Protein AF-A0A8C4Q2W2-F1 (afdb_monomer)

Mean predicted aligned error: 14.07 Å

Radius of gyration: 24.4 Å; Cα contacts (8 Å, |Δi|>4): 378; chains: 1; bounding box: 82×40×61 Å

Organism: Eptatretus burgeri (NCBI:txid7764)

InterPro domains:
  IPR003323 OTU domain [PS50802] (141-286)
  IPR038765 Papain-like cysteine peptidase superfamily [SSF54001] (137-280)
  IPR046700 Domain of unknown function DUF6570 [PF20209] (5-89)
  IPR050704 Peptidase C85-like [PTHR12419] (132-285)

Secondary structure (DSSP, 8-state):
-EEEE-SSSSPEEEES---------HHHHSEESPPHHHH----EEE-SSTT-SS-SEEE---HHHHHHHHHHHHHH-GGGTTPEE-TTHHHHHHHHHHHHHHHHHHHHHTTS-SS-PPP-------S--HHHHHHHHHTTEEEEPPP-SSTT-HHHHHHHHHHHHTTS----HHHHHHHHHHHHHSTTSHHHHHTTSPPP-SS--GGGPPPHHHHHHHHHHHHHHTPPP-HHHHHHHHHHHT-EEEEEESSSTT--EEE--TTS--S-EEEEEEETTTEEEEEEE----

Nearest PDB structures (foldseek):
  3tmp-assembly2_C  TM=7.782E-01  e=7.703E-05  Homo sapiens
  4ksl-assembly5_I  TM=6.246E-01  e=1.425E-03  Homo sapiens
  4ksl-assembly9_Q  TM=6.049E-01  e=2.294E-03  Homo sapiens
  4ksl-assembly10_S  TM=6.025E-01  e=1.919E-03  Homo sapiens
  4ksl-assembly2_B  TM=5.894E-01  e=4.417E-03  Homo sapiens

Sequence (289 aa):
MKIVALPKGGQKSIHGSAVNVPSKIDTVTSLLPRLPQDAKVVPLKLKRKLAYKGHYMHEYLRPKKLMLAPQWLKQNNPLYKNVTICQEWEQIWEQDNADLWEAMLFNEETTIHHVQSPTTSSLAIPNKFQGLRSLARSRHLDIVNVPSVGNCFFFFHAVSVSLQDAGVQSTSGSEIRNQLVQFLENYGTSQTFASFIPAITDGQTPSQQESPSRRFARYVAGLRSGEWADNVAVQAVAEMLNINIQVLNNITPDWMHDIHPRGSRSDNTITIGLIGEQHYVALQNSTTN

pLDDT: mean 76.58, std 16.26, range [25.36, 95.56]

Structure (mmCIF, N/CA/C/O backbone):
data_AF-A0A8C4Q2W2-F1
#
_entry.id   AF-A0A8C4Q2W2-F1
#
loop_
_atom_site.group_PDB
_atom_site.id
_atom_site.type_symbol
_atom_site.label_atom_id
_atom_site.label_alt_id
_atom_site.label_comp_id
_atom_site.label_asym_id
_atom_site.label_entity_id
_atom_site.label_seq_id
_atom_site.pdbx_PDB_ins_code
_atom_site.Cartn_x
_atom_site.Cartn_y
_atom_site.Cartn_z
_atom_site.occupancy
_atom_site.B_iso_or_equiv
_atom_site.auth_seq_id
_atom_site.auth_comp_id
_atom_site.auth_asym_id
_atom_site.auth_atom_id
_atom_site.pdbx_PDB_model_num
ATOM 1 N N . MET A 1 1 ? 42.499 -10.150 -5.269 1.00 72.00 1 MET A N 1
ATOM 2 C CA . MET A 1 1 ? 42.777 -9.141 -6.313 1.00 72.00 1 MET A CA 1
ATOM 3 C C . MET A 1 1 ? 43.479 -7.959 -5.649 1.00 72.00 1 MET A C 1
ATOM 5 O O . MET A 1 1 ? 42.966 -7.472 -4.650 1.00 72.00 1 MET A O 1
ATOM 9 N N . LYS A 1 2 ? 44.669 -7.558 -6.113 1.00 86.69 2 LYS A N 1
ATOM 10 C CA . LYS A 1 2 ? 45.498 -6.499 -5.509 1.00 86.69 2 LYS A CA 1
ATOM 11 C C . LYS A 1 2 ? 45.784 -5.419 -6.547 1.00 86.69 2 LYS A C 1
ATOM 13 O O . LYS A 1 2 ? 46.243 -5.735 -7.637 1.00 86.69 2 LYS A O 1
ATOM 18 N N . ILE A 1 3 ? 45.538 -4.159 -6.206 1.00 87.62 3 ILE A N 1
ATOM 19 C CA . ILE A 1 3 ? 45.919 -3.028 -7.055 1.00 87.62 3 ILE A CA 1
ATOM 20 C C . ILE A 1 3 ? 47.384 -2.689 -6.758 1.00 87.62 3 ILE A C 1
ATOM 22 O O . ILE A 1 3 ? 47.746 -2.464 -5.603 1.00 87.62 3 ILE A O 1
ATOM 26 N N . VAL A 1 4 ? 48.227 -2.674 -7.784 1.00 90.06 4 VAL A N 1
ATOM 27 C CA . VAL A 1 4 ? 49.667 -2.400 -7.699 1.00 90.06 4 VAL A CA 1
ATOM 28 C C . VAL A 1 4 ? 50.018 -1.213 -8.590 1.00 90.06 4 VAL A C 1
ATOM 30 O O . VAL A 1 4 ? 49.483 -1.075 -9.684 1.00 90.06 4 VAL A O 1
ATOM 33 N N . ALA A 1 5 ? 50.889 -0.318 -8.131 1.00 90.44 5 ALA A N 1
ATOM 34 C CA . ALA A 1 5 ? 51.370 0.774 -8.975 1.00 90.44 5 ALA A CA 1
ATOM 35 C C . ALA A 1 5 ? 52.294 0.213 -10.065 1.00 90.44 5 ALA A C 1
ATOM 37 O O . ALA A 1 5 ? 53.149 -0.624 -9.766 1.00 90.44 5 ALA A O 1
ATOM 38 N N . LEU A 1 6 ? 52.123 0.650 -11.316 1.00 85.44 6 LEU A N 1
ATOM 39 C CA . LEU A 1 6 ? 53.077 0.305 -12.366 1.00 85.44 6 LEU A CA 1
ATOM 40 C C . LEU A 1 6 ? 54.358 1.139 -12.215 1.00 85.44 6 LEU A C 1
ATOM 42 O O . LEU A 1 6 ? 54.293 2.275 -11.741 1.00 85.44 6 LEU A O 1
ATOM 46 N N . PRO A 1 7 ? 55.521 0.611 -12.642 1.00 83.50 7 PRO A N 1
ATOM 47 C CA . PRO A 1 7 ? 56.813 1.263 -12.419 1.00 83.50 7 PRO A CA 1
ATOM 48 C C . PRO A 1 7 ? 56.940 2.674 -13.015 1.00 83.50 7 PRO A C 1
ATOM 50 O O . PRO A 1 7 ? 57.778 3.449 -12.562 1.00 83.50 7 PRO A O 1
ATOM 53 N N . LYS A 1 8 ? 56.144 3.018 -14.039 1.00 76.94 8 LYS A N 1
ATOM 54 C CA . LYS A 1 8 ? 56.143 4.333 -14.701 1.00 76.94 8 LYS A CA 1
ATOM 55 C C . LYS A 1 8 ? 54.726 4.720 -15.138 1.00 76.94 8 LYS A C 1
ATOM 57 O O . LYS A 1 8 ? 53.929 3.854 -15.483 1.00 76.94 8 LYS A O 1
ATOM 62 N N . GLY A 1 9 ? 54.434 6.023 -15.157 1.00 79.38 9 GLY A N 1
ATOM 63 C CA . GLY A 1 9 ? 53.221 6.578 -15.778 1.00 79.38 9 GLY A CA 1
ATOM 64 C C . GLY A 1 9 ? 51.999 6.759 -14.869 1.00 79.38 9 GLY A C 1
ATOM 65 O O . GLY A 1 9 ? 50.928 7.069 -15.373 1.00 79.38 9 GLY A O 1
ATOM 66 N N . GLY A 1 10 ? 52.115 6.563 -13.549 1.00 80.81 10 GLY A N 1
ATOM 67 C CA . GLY A 1 10 ? 51.033 6.837 -12.582 1.00 80.81 10 GLY A CA 1
ATOM 68 C C . GLY A 1 10 ? 49.813 5.904 -12.662 1.00 80.81 10 GLY A C 1
ATOM 69 O O . GLY A 1 10 ? 48.942 5.947 -11.792 1.00 80.81 10 GLY A O 1
ATOM 70 N N . GLN A 1 11 ? 49.756 5.029 -13.666 1.00 84.81 11 GLN A N 1
ATOM 71 C CA . GLN A 1 11 ? 48.701 4.042 -13.839 1.00 84.81 11 GLN A CA 1
ATOM 72 C C . GLN A 1 11 ? 48.873 2.881 -12.849 1.00 84.81 11 GLN A C 1
ATOM 74 O O . GLN A 1 11 ? 49.982 2.427 -12.555 1.00 84.81 11 GLN A O 1
ATOM 79 N N . LYS A 1 12 ? 47.755 2.381 -12.322 1.00 87.31 12 LYS A N 1
ATOM 80 C CA . LYS A 1 12 ? 47.724 1.215 -11.435 1.00 87.31 12 LYS A CA 1
ATOM 81 C C . LYS A 1 12 ? 47.315 -0.023 -12.233 1.00 87.31 12 LYS A C 1
ATOM 83 O O . LYS A 1 12 ? 46.415 0.049 -13.063 1.00 87.31 12 LYS A O 1
ATOM 88 N N . SER A 1 13 ? 47.970 -1.146 -11.971 1.00 85.12 13 SER A N 1
ATOM 89 C CA . SER A 1 13 ? 47.641 -2.467 -12.504 1.00 85.12 13 SER A CA 1
ATOM 90 C C . SER A 1 13 ? 46.924 -3.311 -11.451 1.00 85.12 13 SER A C 1
ATOM 92 O O . SER A 1 13 ? 46.988 -3.028 -10.254 1.00 85.12 13 SER A O 1
ATOM 94 N N . ILE A 1 14 ? 46.220 -4.346 -11.894 1.00 88.56 14 ILE A N 1
ATOM 95 C CA . ILE A 1 14 ? 45.503 -5.287 -11.039 1.00 88.56 14 ILE A CA 1
ATOM 96 C C . ILE A 1 14 ? 46.211 -6.640 -11.133 1.00 88.56 14 ILE A C 1
ATOM 98 O O . ILE A 1 14 ? 46.367 -7.188 -12.218 1.00 88.56 14 ILE A O 1
ATOM 102 N N . HIS A 1 15 ? 46.633 -7.184 -9.993 1.00 85.81 15 HIS A N 1
ATOM 103 C CA . HIS A 1 15 ? 47.292 -8.483 -9.892 1.00 85.81 15 HIS A CA 1
ATOM 104 C C . HIS A 1 15 ? 46.437 -9.477 -9.091 1.00 85.81 15 HIS A C 1
ATOM 106 O O . HIS A 1 15 ? 45.974 -9.184 -7.981 1.00 85.81 15 HIS A O 1
ATOM 112 N N . GLY A 1 16 ? 46.213 -10.661 -9.655 1.00 83.75 16 GLY A N 1
ATOM 113 C CA . GLY A 1 16 ? 45.401 -11.739 -9.086 1.00 83.75 16 GLY A CA 1
ATOM 114 C C . GLY A 1 16 ? 44.439 -12.333 -10.114 1.00 83.75 16 GLY A C 1
ATOM 115 O O . GLY A 1 16 ? 44.319 -11.814 -11.220 1.00 83.75 16 GLY A O 1
ATOM 116 N N . SER A 1 17 ? 43.753 -13.415 -9.743 1.00 85.81 17 SER A N 1
ATOM 117 C CA . SER A 1 17 ? 42.822 -14.110 -10.636 1.00 85.81 17 SER A CA 1
ATOM 118 C C . SER A 1 17 ? 41.712 -13.179 -11.127 1.00 85.81 17 SER A C 1
ATOM 120 O O . SER A 1 17 ? 41.019 -12.550 -10.324 1.00 85.81 17 SER A O 1
ATOM 122 N N . ALA A 1 18 ? 41.551 -13.115 -12.447 1.00 78.12 18 ALA A N 1
ATOM 123 C CA . ALA A 1 18 ? 40.460 -12.431 -13.121 1.00 78.12 18 ALA A CA 1
ATOM 124 C C . ALA A 1 18 ? 39.597 -13.482 -13.821 1.00 78.12 18 ALA A C 1
ATOM 126 O O . ALA A 1 18 ? 40.111 -14.322 -14.558 1.00 78.12 18 ALA A O 1
ATOM 127 N N . VAL A 1 19 ? 38.292 -13.440 -13.574 1.00 78.81 19 VAL A N 1
ATOM 128 C CA . VAL A 1 19 ? 37.312 -14.244 -14.304 1.00 78.81 19 VAL A CA 1
ATOM 129 C C . VAL A 1 19 ? 36.507 -13.274 -15.149 1.00 78.81 19 VAL A C 1
ATOM 131 O O . VAL A 1 19 ? 35.801 -12.422 -14.613 1.00 78.81 19 VAL A O 1
ATOM 134 N N . ASN A 1 20 ? 36.635 -13.385 -16.468 1.00 74.81 20 ASN A N 1
ATOM 135 C CA . ASN A 1 20 ? 35.801 -12.628 -17.389 1.00 74.81 20 ASN A CA 1
ATOM 136 C C . ASN A 1 20 ? 34.464 -13.354 -17.516 1.00 74.81 20 ASN A C 1
ATOM 138 O O . ASN A 1 20 ? 34.394 -14.432 -18.103 1.00 74.81 20 ASN A O 1
ATOM 142 N N . VAL A 1 21 ? 33.413 -12.774 -16.943 1.00 76.38 21 VAL A N 1
ATOM 143 C CA . VAL A 1 21 ? 32.047 -13.274 -17.104 1.00 76.38 21 VAL A CA 1
ATOM 144 C C . VAL A 1 21 ? 31.423 -12.560 -18.304 1.00 76.38 21 VAL A C 1
ATOM 146 O O . VAL A 1 21 ? 31.303 -11.331 -18.266 1.00 76.38 21 VAL A O 1
ATOM 149 N N . PRO A 1 22 ? 31.021 -13.280 -19.368 1.00 73.75 22 PRO A N 1
ATOM 150 C CA . PRO A 1 22 ? 30.318 -12.675 -20.490 1.00 73.75 22 PRO A CA 1
ATOM 151 C C . PRO A 1 22 ? 29.023 -12.027 -19.995 1.00 73.75 22 PRO A C 1
ATOM 153 O O . PRO A 1 22 ? 28.110 -12.707 -19.530 1.00 73.75 22 PRO A O 1
ATOM 156 N N . SER A 1 23 ? 28.948 -10.701 -20.077 1.00 70.44 23 SER A N 1
ATOM 157 C CA . SER A 1 23 ? 27.709 -9.966 -19.831 1.00 70.44 23 SER A CA 1
ATOM 158 C C . SER A 1 23 ? 27.019 -9.732 -21.166 1.00 70.44 23 SER A C 1
ATOM 160 O O . SER A 1 23 ? 27.591 -9.100 -22.052 1.00 70.44 23 SER A O 1
ATOM 162 N N . LYS A 1 24 ? 2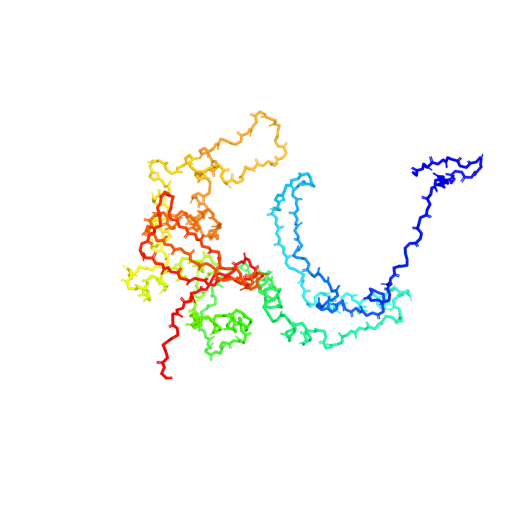5.789 -10.231 -21.321 1.00 71.56 24 LYS A N 1
ATOM 163 C CA . LYS A 1 24 ? 24.931 -9.856 -22.451 1.00 71.56 24 LYS A CA 1
ATOM 164 C C . LYS A 1 24 ? 24.500 -8.403 -22.251 1.00 71.56 24 LYS A C 1
ATOM 166 O O . LYS A 1 24 ? 23.554 -8.142 -21.515 1.00 71.56 24 LYS A O 1
ATOM 171 N N . ILE A 1 25 ? 25.248 -7.466 -22.830 1.00 72.25 25 ILE A N 1
ATOM 172 C CA . ILE A 1 25 ? 24.988 -6.023 -22.699 1.00 72.25 25 ILE A CA 1
ATOM 173 C C . ILE A 1 25 ? 23.957 -5.512 -23.705 1.00 72.25 25 ILE A C 1
ATOM 175 O O . ILE A 1 25 ? 23.392 -4.444 -23.488 1.00 72.25 25 ILE A O 1
ATOM 179 N N . ASP A 1 26 ? 23.679 -6.281 -24.761 1.00 70.69 26 ASP A N 1
ATOM 180 C CA . ASP A 1 26 ? 22.791 -5.874 -25.855 1.00 70.69 26 ASP A CA 1
ATOM 181 C C . ASP A 1 26 ? 21.385 -5.526 -25.355 1.00 70.69 26 ASP A C 1
ATOM 183 O O . ASP A 1 26 ? 20.773 -4.576 -25.836 1.00 70.69 26 ASP A O 1
ATOM 187 N N . THR A 1 27 ? 20.905 -6.214 -24.316 1.00 65.06 27 THR A N 1
ATOM 188 C CA . THR A 1 27 ? 19.616 -5.941 -23.657 1.00 65.06 27 THR A CA 1
ATOM 189 C C . THR A 1 27 ? 19.543 -4.563 -22.991 1.00 65.06 27 THR A C 1
ATOM 191 O O . THR A 1 27 ? 18.453 -4.057 -22.743 1.00 65.06 27 THR A O 1
ATOM 194 N N . VAL A 1 28 ? 20.685 -3.938 -22.689 1.00 67.75 28 VAL A N 1
ATOM 195 C CA . VAL A 1 28 ? 20.775 -2.645 -21.986 1.00 67.75 28 VAL A CA 1
ATOM 196 C C . VAL A 1 28 ? 21.217 -1.516 -22.922 1.00 67.75 28 VAL A C 1
ATOM 198 O O . VAL A 1 28 ? 20.979 -0.347 -22.624 1.00 67.75 28 VAL A O 1
ATOM 201 N N . THR A 1 29 ? 21.862 -1.845 -24.043 1.00 71.94 29 THR A N 1
ATOM 202 C CA . THR A 1 29 ? 22.472 -0.862 -24.951 1.00 71.94 29 THR A CA 1
ATOM 203 C C . THR A 1 29 ? 21.719 -0.680 -26.265 1.00 71.94 29 THR A C 1
ATOM 205 O O . THR A 1 29 ? 21.847 0.379 -26.875 1.00 71.94 29 THR A O 1
ATOM 208 N N . SER A 1 30 ? 20.940 -1.670 -26.715 1.00 79.56 30 SER A N 1
ATOM 209 C CA . SER A 1 30 ? 20.308 -1.631 -28.043 1.00 79.56 30 SER A CA 1
ATOM 210 C C . SER A 1 30 ? 18.902 -1.023 -28.056 1.00 79.56 30 SER A C 1
ATOM 212 O O . SER A 1 30 ? 18.538 -0.373 -29.038 1.00 79.56 30 SER A O 1
ATOM 214 N N . LEU A 1 31 ? 18.132 -1.179 -26.973 1.00 85.00 31 LEU A N 1
ATOM 215 C CA . LEU A 1 31 ? 16.735 -0.751 -26.871 1.00 85.00 31 LEU A CA 1
ATOM 216 C C . LEU A 1 31 ? 16.514 0.098 -25.615 1.00 85.00 31 LEU A C 1
ATOM 218 O O . LEU A 1 31 ? 16.800 -0.349 -24.504 1.00 85.00 31 LEU A O 1
ATOM 222 N N . LEU A 1 32 ? 15.986 1.313 -25.788 1.00 86.50 32 LEU A N 1
ATOM 223 C CA . LEU A 1 32 ? 15.636 2.218 -24.690 1.00 86.50 32 LEU A CA 1
ATOM 224 C C . LEU A 1 32 ? 14.198 2.762 -24.831 1.00 86.50 32 LEU A C 1
ATOM 226 O O . LEU A 1 32 ? 13.761 3.029 -25.947 1.00 86.50 32 LEU A O 1
ATOM 230 N N . PRO A 1 33 ? 13.487 3.015 -23.719 1.00 85.12 33 PRO A N 1
ATOM 231 C CA . PRO A 1 33 ? 13.796 2.541 -22.370 1.00 85.12 33 PRO A CA 1
ATOM 232 C C . PRO A 1 33 ? 13.653 1.010 -22.279 1.00 85.12 33 PRO A C 1
ATOM 234 O O . PRO A 1 33 ? 13.073 0.375 -23.157 1.00 85.12 33 PRO A O 1
ATOM 237 N N . ARG A 1 34 ? 14.204 0.394 -21.225 1.00 82.94 34 ARG A N 1
ATOM 238 C CA . ARG A 1 34 ? 14.124 -1.069 -21.049 1.00 82.94 34 ARG A CA 1
ATOM 239 C C . ARG A 1 34 ? 12.671 -1.529 -20.893 1.00 82.94 34 ARG A C 1
ATOM 241 O O . ARG A 1 34 ? 11.881 -0.846 -20.241 1.00 82.94 34 ARG A O 1
ATOM 248 N N . LEU A 1 35 ? 12.343 -2.688 -21.459 1.00 81.31 35 LEU A N 1
ATOM 249 C CA . LEU A 1 35 ? 11.024 -3.322 -21.358 1.00 81.31 35 LEU A CA 1
ATOM 250 C C . LEU A 1 35 ? 10.782 -3.910 -19.956 1.00 81.31 35 LEU A C 1
ATOM 252 O O . LEU A 1 35 ? 11.764 -4.224 -19.287 1.00 81.31 35 LEU A O 1
ATOM 256 N N . PRO A 1 36 ? 9.527 -4.104 -19.516 1.00 74.12 36 PRO A N 1
ATOM 257 C CA . PRO A 1 36 ? 9.184 -4.579 -18.166 1.00 74.12 36 PRO A CA 1
ATOM 258 C C . PRO A 1 36 ? 9.988 -5.794 -17.687 1.00 74.12 36 PRO A C 1
ATOM 260 O O . PRO A 1 36 ? 10.648 -5.739 -16.645 1.00 74.12 36 PRO A O 1
ATOM 263 N N . GLN A 1 37 ? 10.029 -6.835 -18.520 1.00 74.69 37 GLN A N 1
ATOM 264 C CA . GLN A 1 37 ? 10.748 -8.094 -18.307 1.00 74.69 37 GLN A CA 1
ATOM 265 C C . GLN A 1 37 ? 12.252 -7.913 -18.000 1.00 74.69 37 GLN A C 1
ATOM 267 O O . GLN A 1 37 ? 12.837 -8.674 -17.228 1.00 74.69 37 GLN A O 1
ATOM 272 N N . ASP A 1 38 ? 12.875 -6.870 -18.560 1.00 75.81 38 ASP A N 1
ATOM 273 C CA . ASP A 1 38 ? 14.318 -6.605 -18.483 1.00 75.81 38 ASP A CA 1
ATOM 274 C C . ASP A 1 38 ? 14.656 -5.421 -17.570 1.00 75.81 38 ASP A C 1
ATOM 276 O O . ASP A 1 38 ? 15.775 -5.285 -17.059 1.00 75.81 38 ASP A O 1
ATOM 280 N N . ALA A 1 39 ? 13.696 -4.520 -17.376 1.00 71.25 39 ALA A N 1
ATOM 281 C CA . ALA A 1 39 ? 13.916 -3.241 -16.738 1.00 71.25 39 ALA A CA 1
ATOM 282 C C . ALA A 1 39 ? 14.151 -3.374 -15.237 1.00 71.25 39 ALA A C 1
ATOM 284 O O . ALA A 1 39 ? 14.754 -2.455 -14.671 1.00 71.25 39 ALA A O 1
ATOM 285 N N . LYS A 1 40 ? 13.729 -4.502 -14.629 1.00 62.84 40 LYS A N 1
ATOM 286 C CA . LYS A 1 40 ? 13.746 -4.755 -13.177 1.00 62.84 40 LYS A CA 1
ATOM 287 C C . LYS A 1 40 ? 13.446 -3.455 -12.438 1.00 62.84 40 LYS A C 1
ATOM 289 O O . LYS A 1 40 ? 14.295 -2.967 -11.693 1.00 62.84 40 LYS A O 1
ATOM 294 N N . VAL A 1 41 ? 12.325 -2.814 -12.779 1.00 59.88 41 VAL A N 1
ATOM 295 C CA . VAL A 1 41 ? 12.030 -1.466 -12.287 1.00 59.88 41 VAL A CA 1
ATOM 296 C C . VAL A 1 41 ? 11.846 -1.556 -10.785 1.00 59.88 41 VAL A C 1
ATOM 298 O O . VAL A 1 41 ? 10.882 -2.121 -10.283 1.00 59.88 41 VAL A O 1
ATOM 301 N N . VAL A 1 42 ? 12.838 -1.035 -10.071 1.00 59.03 42 VAL A N 1
ATOM 302 C CA . VAL A 1 42 ? 12.811 -0.910 -8.623 1.00 59.03 42 VAL A CA 1
ATOM 303 C C . VAL A 1 42 ? 12.252 0.480 -8.328 1.00 59.03 42 VAL A C 1
ATOM 305 O O . VAL A 1 42 ? 12.753 1.444 -8.918 1.00 59.03 42 VAL A O 1
ATOM 308 N N . PRO A 1 43 ? 11.260 0.629 -7.431 1.00 63.09 43 PRO A N 1
ATOM 309 C CA . PRO A 1 43 ? 10.928 1.944 -6.894 1.00 63.09 43 PRO A CA 1
ATOM 310 C C . PRO A 1 43 ? 12.218 2.620 -6.418 1.00 63.09 43 PRO A C 1
ATOM 312 O O . PRO A 1 43 ? 13.034 2.010 -5.720 1.00 63.09 43 PRO A O 1
ATOM 315 N N . LEU A 1 44 ? 12.437 3.865 -6.828 1.00 67.00 44 LEU A N 1
ATOM 316 C CA . LEU A 1 44 ? 13.615 4.648 -6.482 1.00 67.00 44 LEU A CA 1
ATOM 317 C C . LEU A 1 44 ? 13.572 4.935 -4.981 1.00 67.00 44 LEU A C 1
ATOM 319 O O . LEU A 1 44 ? 12.968 5.896 -4.517 1.00 67.00 44 LEU A O 1
ATOM 323 N N . LYS A 1 45 ? 14.180 4.035 -4.210 1.00 72.75 45 LYS A N 1
ATOM 324 C CA . LYS A 1 45 ? 14.213 4.064 -2.750 1.00 72.75 45 LYS A CA 1
ATOM 325 C C . LYS A 1 45 ? 15.374 4.940 -2.293 1.00 72.75 45 LYS A C 1
ATOM 327 O O . LYS A 1 45 ? 16.528 4.507 -2.260 1.00 72.75 45 LYS A O 1
ATOM 332 N N . LEU A 1 46 ? 15.069 6.173 -1.909 1.00 69.69 46 LEU A N 1
ATOM 333 C CA . LEU A 1 46 ? 16.027 7.083 -1.303 1.00 69.69 46 LEU A CA 1
ATOM 334 C C . LEU A 1 46 ? 16.234 6.701 0.163 1.00 69.69 46 LEU A C 1
ATOM 336 O O . LEU A 1 46 ? 15.348 6.839 1.011 1.00 69.69 46 LEU A O 1
ATOM 340 N N . LYS A 1 47 ? 17.435 6.224 0.483 1.00 72.62 47 LYS A N 1
ATOM 341 C CA . LYS A 1 47 ? 17.862 6.007 1.867 1.00 72.62 47 LYS A CA 1
ATOM 342 C C . LYS A 1 47 ? 18.512 7.271 2.410 1.00 72.62 47 LYS A C 1
ATOM 344 O O . LYS A 1 47 ? 19.400 7.824 1.772 1.00 72.62 47 LYS A O 1
ATOM 349 N N . ARG A 1 48 ? 18.166 7.660 3.640 1.00 69.62 48 ARG A N 1
ATOM 350 C CA . ARG A 1 48 ? 18.846 8.770 4.332 1.00 69.62 48 ARG A CA 1
ATOM 351 C C . ARG A 1 48 ? 20.341 8.496 4.550 1.00 69.62 48 ARG A C 1
ATOM 353 O O . ARG A 1 48 ? 21.154 9.408 4.488 1.00 69.62 48 ARG A O 1
ATOM 360 N N . LYS A 1 49 ? 20.703 7.234 4.813 1.00 73.44 49 LYS A N 1
ATOM 361 C CA . LYS A 1 49 ? 22.087 6.734 4.876 1.00 73.44 49 LYS A CA 1
ATOM 362 C C . LYS A 1 49 ? 22.142 5.326 4.290 1.00 73.44 49 LYS A C 1
ATOM 364 O O . LYS A 1 49 ? 21.250 4.523 4.560 1.00 73.44 49 LYS A O 1
ATOM 369 N N . LEU A 1 50 ? 23.207 4.998 3.557 1.00 68.75 50 LEU A N 1
ATOM 370 C CA . LEU A 1 50 ? 23.377 3.672 2.937 1.00 68.75 50 LEU A CA 1
ATOM 371 C C . LEU A 1 50 ? 23.349 2.519 3.957 1.00 68.75 50 LEU A C 1
ATOM 373 O O . LEU A 1 50 ? 22.831 1.450 3.651 1.00 68.75 50 LEU A O 1
ATOM 377 N N . ALA A 1 51 ? 23.840 2.755 5.179 1.00 63.81 51 ALA A N 1
ATOM 378 C CA . ALA A 1 51 ? 23.872 1.766 6.260 1.00 63.81 51 ALA A CA 1
ATOM 379 C C . ALA A 1 51 ? 22.486 1.404 6.834 1.00 63.81 51 ALA A C 1
ATOM 381 O O . ALA A 1 51 ? 22.367 0.450 7.601 1.00 63.81 51 ALA A O 1
ATOM 382 N N . TYR A 1 52 ? 21.432 2.162 6.515 1.00 67.88 52 TYR A N 1
ATOM 383 C CA . TYR A 1 52 ? 20.097 1.911 7.056 1.00 67.88 52 TYR A CA 1
ATOM 384 C C . TYR A 1 52 ? 19.370 0.815 6.280 1.00 67.88 52 TYR A C 1
ATOM 386 O O . TYR A 1 52 ? 19.458 0.725 5.053 1.00 67.88 52 TYR A O 1
ATOM 394 N N . LYS A 1 53 ? 18.630 -0.031 7.008 1.00 62.16 53 LYS A N 1
ATOM 395 C CA . LYS A 1 53 ? 17.833 -1.112 6.411 1.00 62.16 53 LYS A CA 1
ATOM 396 C C . LYS A 1 53 ? 16.615 -0.560 5.656 1.00 62.16 53 LYS A C 1
ATOM 398 O O . LYS A 1 53 ? 16.393 -0.962 4.519 1.00 62.16 53 LYS A O 1
ATOM 403 N N . GLY A 1 54 ? 15.900 0.402 6.245 1.00 54.41 54 GLY A N 1
ATOM 404 C CA . GLY A 1 54 ? 14.744 1.071 5.636 1.00 54.41 54 GLY A CA 1
ATOM 405 C C . GLY A 1 54 ? 15.110 2.164 4.625 1.00 54.41 54 GLY A C 1
ATOM 406 O O . GLY A 1 54 ? 16.247 2.641 4.583 1.00 54.41 54 GLY A O 1
ATOM 407 N N . HIS A 1 55 ? 14.132 2.559 3.813 1.00 69.12 55 HIS A N 1
ATOM 408 C CA . HIS A 1 55 ? 14.199 3.718 2.923 1.00 69.12 55 HIS A CA 1
ATOM 409 C C . HIS A 1 55 ? 13.400 4.875 3.534 1.00 69.12 55 HIS A C 1
ATOM 411 O O . HIS A 1 55 ? 12.475 4.645 4.303 1.00 69.12 55 HIS A O 1
ATOM 417 N N . TYR A 1 56 ? 13.823 6.107 3.258 1.00 65.25 56 TYR A N 1
ATOM 418 C CA . TYR A 1 56 ? 13.176 7.319 3.764 1.00 65.25 56 TYR A CA 1
ATOM 419 C C . TYR A 1 56 ? 12.069 7.785 2.819 1.00 65.25 56 TYR A C 1
ATOM 421 O O . TYR A 1 56 ? 10.977 8.109 3.261 1.00 65.25 56 TYR A O 1
ATOM 429 N N . MET A 1 57 ? 12.352 7.765 1.518 1.00 58.78 57 MET A N 1
ATOM 430 C CA . MET A 1 57 ? 11.391 8.071 0.465 1.00 58.78 57 MET A CA 1
ATOM 431 C C . MET A 1 57 ? 11.481 6.983 -0.593 1.00 58.78 57 MET A C 1
ATOM 433 O O . MET A 1 57 ? 12.552 6.411 -0.815 1.00 58.78 57 MET A O 1
ATOM 437 N N . HIS A 1 58 ? 10.365 6.685 -1.235 1.00 66.81 58 HIS A N 1
ATOM 438 C CA . HIS A 1 58 ? 10.365 5.918 -2.464 1.00 66.81 58 HIS A CA 1
ATOM 439 C C . HIS A 1 58 ? 9.477 6.627 -3.476 1.00 66.81 58 HIS A C 1
ATOM 441 O O . HIS A 1 58 ? 8.407 7.113 -3.128 1.00 66.81 58 HIS A O 1
ATOM 447 N N . GLU A 1 59 ? 9.925 6.683 -4.720 1.00 67.06 59 GLU A N 1
ATOM 448 C CA . GLU A 1 59 ? 9.113 7.163 -5.834 1.00 67.06 59 GLU A CA 1
ATOM 449 C C . GLU A 1 59 ? 9.293 6.234 -7.026 1.00 67.06 59 GLU A C 1
ATOM 451 O O . GLU A 1 59 ? 10.314 5.557 -7.168 1.00 67.06 59 GLU A O 1
ATOM 456 N N . TYR A 1 60 ? 8.299 6.211 -7.901 1.00 74.19 60 TYR A N 1
ATOM 457 C CA . TYR A 1 60 ? 8.423 5.530 -9.179 1.00 74.19 60 TYR A CA 1
ATOM 458 C C . TYR A 1 60 ? 9.093 6.424 -10.228 1.00 74.19 60 TYR A C 1
ATOM 460 O O . TYR A 1 60 ? 9.108 7.653 -10.130 1.00 74.19 60 TYR A O 1
ATOM 468 N N . LEU A 1 61 ? 9.664 5.795 -11.257 1.00 74.69 61 LEU A N 1
ATOM 469 C CA . LEU A 1 61 ? 10.144 6.521 -12.429 1.00 74.69 61 LEU A CA 1
ATOM 470 C C . LEU A 1 61 ? 8.952 7.114 -13.184 1.00 74.69 61 LEU A C 1
ATOM 472 O O . LEU A 1 61 ? 7.910 6.479 -13.281 1.00 74.69 61 LEU A O 1
ATOM 476 N N . ARG A 1 62 ? 9.124 8.317 -13.743 1.00 79.06 62 ARG A N 1
ATOM 477 C CA . ARG A 1 62 ? 8.081 9.003 -14.520 1.00 79.06 62 ARG A CA 1
ATOM 478 C C . ARG A 1 62 ? 8.113 8.542 -15.980 1.00 79.06 62 ARG A C 1
ATOM 480 O O . ARG A 1 62 ? 9.089 8.883 -16.665 1.00 79.06 62 ARG A O 1
ATOM 487 N N . PRO A 1 63 ? 7.091 7.819 -16.474 1.00 80.31 63 PRO A N 1
ATOM 488 C CA . PRO A 1 63 ? 7.081 7.263 -17.826 1.00 80.31 63 PRO A CA 1
ATOM 489 C C . PRO A 1 63 ? 7.348 8.288 -18.931 1.00 80.31 63 PRO A C 1
ATOM 491 O O . PRO A 1 63 ? 8.221 8.080 -19.776 1.00 80.31 63 PRO A O 1
ATOM 494 N N . LYS A 1 64 ? 6.711 9.465 -18.869 1.00 82.19 64 LYS A N 1
ATOM 495 C CA . LYS A 1 64 ? 6.883 10.503 -19.902 1.00 82.19 64 LYS A CA 1
ATOM 496 C C . LYS A 1 64 ? 8.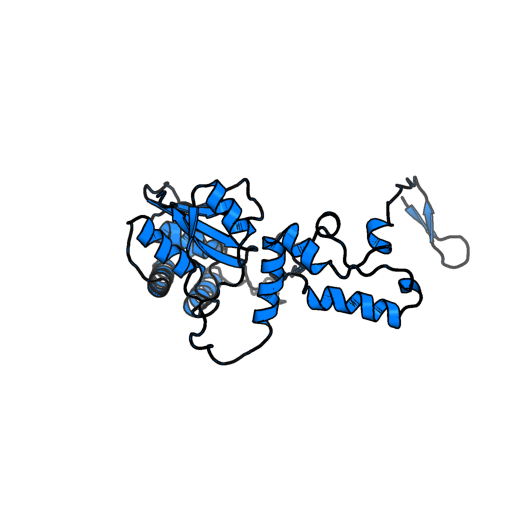323 10.998 -19.991 1.00 82.19 64 LYS A C 1
ATOM 498 O O . LYS A 1 64 ? 8.864 11.204 -21.075 1.00 82.19 64 LYS A O 1
ATOM 503 N N . LYS A 1 65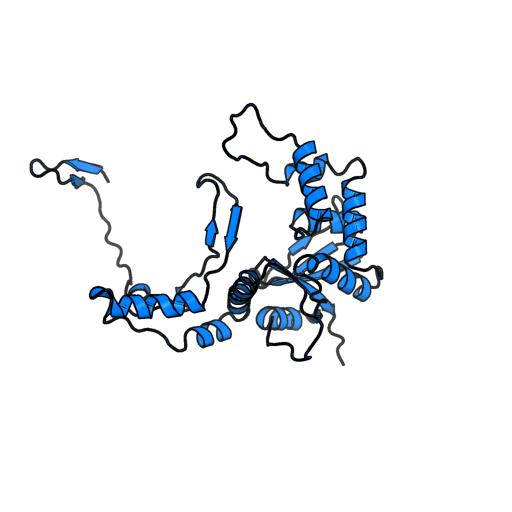 ? 8.985 11.164 -18.841 1.00 83.38 65 LYS A N 1
ATOM 504 C CA . LYS A 1 65 ? 10.398 11.573 -18.799 1.00 83.38 65 LYS A CA 1
ATOM 505 C C . LYS A 1 65 ? 11.318 10.469 -19.312 1.00 83.38 65 LYS A C 1
ATOM 507 O O . LYS A 1 65 ? 12.315 10.782 -19.964 1.00 83.38 65 LYS A O 1
ATOM 512 N N . LEU A 1 66 ? 10.984 9.206 -19.042 1.00 83.06 66 LEU A N 1
ATOM 513 C CA . LEU A 1 66 ? 11.725 8.062 -19.569 1.00 83.06 66 LEU A CA 1
ATOM 514 C C . LEU A 1 66 ? 11.660 7.990 -21.092 1.00 83.06 66 LEU A C 1
ATOM 516 O O . LEU A 1 66 ? 12.661 7.626 -21.690 1.00 83.06 66 LEU A O 1
ATOM 520 N N . MET A 1 67 ? 10.551 8.382 -21.716 1.00 85.69 67 MET A N 1
ATOM 521 C CA . MET A 1 67 ? 10.432 8.412 -23.177 1.00 85.69 67 MET A CA 1
ATOM 522 C C . MET A 1 67 ? 11.142 9.612 -23.820 1.00 85.69 67 MET A C 1
ATOM 524 O O . MET A 1 67 ? 11.750 9.481 -24.885 1.00 85.69 67 MET A O 1
ATOM 528 N N . LEU A 1 68 ? 11.144 10.769 -23.154 1.00 88.38 68 LEU A N 1
ATOM 529 C CA . LEU A 1 68 ? 11.823 11.974 -23.648 1.00 88.38 68 LEU A CA 1
ATOM 530 C C . LEU A 1 68 ? 13.356 11.886 -23.554 1.00 88.38 68 LEU A C 1
ATOM 532 O O . LEU A 1 68 ? 14.063 12.375 -24.437 1.00 88.38 68 LEU A O 1
ATOM 536 N N . ALA A 1 69 ? 13.897 11.263 -22.503 1.00 88.44 69 ALA A N 1
ATOM 537 C CA . ALA A 1 69 ? 15.344 11.244 -22.273 1.00 88.44 69 ALA A CA 1
ATOM 538 C C . ALA A 1 69 ? 16.154 10.541 -23.394 1.00 88.44 69 ALA A C 1
ATOM 540 O O . ALA A 1 69 ? 17.141 11.122 -23.850 1.00 88.44 69 ALA A O 1
ATOM 541 N N . PRO A 1 70 ? 15.765 9.358 -23.915 1.00 88.56 70 PRO A N 1
ATOM 542 C CA . PRO A 1 70 ? 16.431 8.716 -25.049 1.00 88.56 70 PRO A CA 1
ATOM 543 C C . PRO A 1 70 ? 16.375 9.546 -26.334 1.00 88.56 70 PRO A C 1
ATOM 545 O O . PRO A 1 70 ? 17.347 9.570 -27.090 1.00 88.56 70 PRO A O 1
ATOM 548 N N . GLN A 1 71 ? 15.266 10.254 -26.576 1.00 90.25 71 GLN A N 1
ATOM 549 C CA . GLN A 1 71 ? 15.133 11.143 -27.734 1.00 90.25 71 GLN A CA 1
ATOM 550 C C . GLN A 1 71 ? 16.138 12.294 -27.650 1.00 90.25 71 GLN A C 1
ATOM 552 O O . GLN A 1 71 ? 16.862 12.563 -28.610 1.00 90.25 71 GLN A O 1
ATOM 557 N N . TRP A 1 72 ? 16.248 12.914 -26.473 1.00 92.25 72 TRP A N 1
ATOM 558 C CA . TRP A 1 72 ? 17.247 13.947 -26.214 1.00 92.25 72 TRP A CA 1
ATOM 559 C C . TRP A 1 72 ? 18.679 13.404 -26.351 1.00 92.25 72 TRP A C 1
ATOM 561 O O . TRP A 1 72 ? 19.525 14.042 -26.982 1.00 92.25 72 TRP A O 1
ATOM 571 N N . LEU A 1 73 ? 18.956 12.202 -25.829 1.00 90.38 73 LEU A N 1
ATOM 572 C CA . LEU A 1 73 ? 20.275 11.564 -25.922 1.00 90.38 73 LEU A CA 1
ATOM 573 C C . LEU A 1 73 ? 20.702 11.309 -27.370 1.00 90.38 73 LEU A C 1
ATOM 575 O O . LEU A 1 73 ? 21.856 11.565 -27.704 1.00 90.38 73 LEU A O 1
ATOM 579 N N . LYS A 1 74 ? 19.789 10.874 -28.245 1.00 90.75 74 LYS A N 1
ATOM 580 C CA . LYS A 1 74 ? 20.085 10.697 -29.677 1.00 90.75 74 LYS A CA 1
ATOM 581 C C . LYS A 1 74 ? 20.527 11.983 -30.366 1.00 90.75 74 LYS A C 1
ATOM 583 O O . LYS A 1 74 ? 21.397 11.942 -31.233 1.00 90.75 74 LYS A O 1
ATOM 588 N N . GLN A 1 75 ? 19.905 13.101 -30.004 1.00 91.81 75 GLN A N 1
ATOM 589 C CA . GLN A 1 75 ? 20.189 14.402 -30.606 1.00 91.81 75 GLN A CA 1
ATOM 590 C C . GLN A 1 75 ? 21.521 14.979 -30.108 1.00 91.81 75 GLN A C 1
ATOM 592 O O . GLN A 1 75 ? 22.250 15.589 -30.885 1.00 91.81 75 GLN A O 1
ATOM 597 N N . ASN A 1 76 ? 21.851 14.763 -28.831 1.00 94.12 76 ASN A N 1
ATOM 598 C CA . ASN A 1 76 ? 22.960 15.451 -28.163 1.00 94.12 76 ASN A CA 1
ATOM 599 C C . ASN A 1 76 ? 24.219 14.592 -27.983 1.00 94.12 76 ASN A C 1
ATOM 601 O O . ASN A 1 76 ? 25.298 15.135 -27.752 1.00 94.12 76 ASN A O 1
ATOM 605 N N . ASN A 1 77 ? 24.117 13.264 -28.078 1.00 91.12 77 ASN A N 1
ATOM 606 C CA . ASN A 1 77 ? 25.242 12.364 -27.849 1.00 91.12 77 ASN A CA 1
ATOM 607 C C . ASN A 1 77 ? 25.479 11.434 -29.055 1.00 91.12 77 ASN A C 1
ATOM 609 O O . ASN A 1 77 ? 24.672 10.534 -29.310 1.00 91.12 77 ASN A O 1
ATOM 613 N N . PRO A 1 78 ? 26.621 11.570 -29.761 1.00 91.31 78 PRO A N 1
ATOM 614 C CA . PRO A 1 78 ? 26.964 10.717 -30.897 1.00 91.31 78 PRO A CA 1
ATOM 615 C C . PRO A 1 78 ? 26.956 9.213 -30.596 1.00 91.31 78 PRO A C 1
ATOM 617 O O . PRO A 1 78 ? 26.692 8.424 -31.501 1.00 91.31 78 PRO A O 1
ATOM 620 N N . LEU A 1 79 ? 27.204 8.814 -29.343 1.00 87.81 79 LEU A N 1
ATOM 621 C CA . LEU A 1 79 ? 27.239 7.410 -28.922 1.00 87.81 79 LEU A CA 1
ATOM 622 C C . LEU A 1 79 ? 25.855 6.742 -28.934 1.00 87.81 79 LEU A C 1
ATOM 624 O O . LEU A 1 79 ? 25.773 5.520 -28.979 1.00 87.81 79 LEU A O 1
ATOM 628 N N . TYR A 1 80 ? 24.772 7.526 -28.917 1.00 86.69 80 TYR A N 1
ATOM 629 C CA . TYR A 1 80 ? 23.398 7.018 -28.834 1.00 86.69 80 TYR A CA 1
ATOM 630 C C . TYR A 1 80 ? 22.674 6.994 -30.187 1.00 86.69 80 TYR A C 1
ATOM 632 O O . TYR A 1 80 ? 21.518 6.577 -30.253 1.00 86.69 80 TYR A O 1
ATOM 640 N N . LYS A 1 81 ? 23.337 7.393 -31.284 1.00 85.75 81 LYS A N 1
ATOM 641 C CA . LYS A 1 81 ? 22.730 7.476 -32.629 1.00 85.75 81 LYS A CA 1
ATOM 642 C C . LYS A 1 81 ? 22.067 6.170 -33.079 1.00 85.75 81 LYS A C 1
ATOM 644 O O . LYS A 1 81 ? 20.983 6.207 -33.654 1.00 85.75 81 LYS A O 1
ATOM 649 N N . ASN A 1 82 ? 22.691 5.037 -32.761 1.00 87.06 82 ASN A N 1
ATOM 650 C CA . ASN A 1 82 ? 22.270 3.710 -33.221 1.00 87.06 82 ASN A CA 1
ATOM 651 C C . ASN A 1 82 ? 21.314 2.993 -32.253 1.00 87.06 82 ASN A C 1
ATOM 653 O O . ASN A 1 82 ? 20.934 1.855 -32.507 1.00 87.06 82 ASN A O 1
ATOM 657 N N . VAL A 1 83 ? 20.937 3.623 -31.138 1.00 86.75 83 VAL A N 1
ATOM 658 C CA . VAL A 1 83 ? 20.021 3.018 -30.163 1.00 86.75 83 VAL A CA 1
ATOM 659 C C . VAL A 1 83 ? 18.606 2.998 -30.734 1.00 86.75 83 VAL A C 1
ATOM 661 O O . VAL A 1 83 ? 18.184 3.957 -31.374 1.00 86.75 83 VAL A O 1
ATOM 664 N N . THR A 1 84 ? 17.828 1.950 -30.502 1.00 88.81 84 THR A N 1
ATOM 665 C CA . THR A 1 84 ? 16.413 1.912 -30.895 1.00 88.81 84 THR A CA 1
ATOM 666 C C . THR A 1 84 ? 15.553 2.455 -29.759 1.00 88.81 84 THR A C 1
ATOM 668 O O . THR A 1 84 ? 15.770 2.109 -28.600 1.00 88.81 84 THR A O 1
ATOM 671 N N . ILE A 1 85 ? 14.593 3.329 -30.083 1.00 88.81 85 ILE A N 1
ATOM 672 C CA . ILE A 1 85 ? 13.613 3.820 -29.107 1.00 88.81 85 ILE A CA 1
ATOM 673 C C . ILE A 1 85 ? 12.306 3.081 -29.351 1.00 88.81 85 ILE A C 1
ATOM 675 O O . ILE A 1 85 ? 11.752 3.186 -30.446 1.00 88.81 85 ILE A O 1
ATOM 679 N N . CYS A 1 86 ? 11.836 2.338 -28.352 1.00 85.44 86 CYS A N 1
ATOM 680 C CA . CYS A 1 86 ? 10.574 1.612 -28.444 1.00 85.44 86 CYS A CA 1
ATOM 681 C C . CYS A 1 86 ? 9.402 2.598 -28.338 1.00 85.44 86 CYS A C 1
ATOM 683 O O . CYS A 1 86 ? 9.197 3.178 -27.280 1.00 85.44 86 CYS A O 1
ATOM 685 N N . GLN A 1 87 ? 8.647 2.817 -29.418 1.00 84.94 87 GLN A N 1
ATOM 686 C CA . GLN A 1 87 ? 7.492 3.733 -29.398 1.00 84.94 87 GLN A CA 1
ATOM 687 C C . GLN A 1 87 ? 6.288 3.126 -28.670 1.00 84.94 87 GLN A C 1
ATOM 689 O O . GLN A 1 87 ? 5.550 3.828 -27.992 1.00 84.94 87 GLN A O 1
ATOM 694 N N . GLU A 1 88 ? 6.139 1.806 -28.753 1.00 87.00 88 GLU A N 1
ATOM 695 C CA . GLU A 1 88 ? 5.078 1.030 -28.098 1.00 87.00 88 GLU A CA 1
ATOM 696 C C . GLU A 1 88 ? 5.397 0.738 -26.624 1.00 87.00 88 GLU A C 1
ATOM 698 O O . GLU A 1 88 ? 4.696 -0.027 -25.972 1.00 87.00 88 GLU A O 1
ATOM 703 N N . TRP A 1 89 ? 6.460 1.339 -26.077 1.00 86.12 89 TRP A N 1
ATOM 704 C CA . TRP A 1 89 ? 6.946 1.056 -24.728 1.00 86.12 89 TRP A CA 1
ATOM 705 C C . TRP A 1 89 ? 5.844 1.192 -23.676 1.00 86.12 89 TRP A C 1
ATOM 707 O O . TRP A 1 89 ? 5.669 0.291 -22.865 1.00 86.12 89 TRP A O 1
ATOM 717 N N . GLU A 1 90 ? 5.057 2.267 -23.732 1.00 84.50 90 GLU A N 1
ATOM 718 C CA . GLU A 1 90 ? 3.954 2.505 -22.792 1.00 84.50 90 GLU A CA 1
ATOM 719 C C . GLU A 1 90 ? 2.887 1.402 -22.863 1.00 84.50 90 GLU A C 1
ATOM 721 O O . GLU A 1 90 ? 2.459 0.890 -21.834 1.00 84.50 90 GLU A O 1
ATOM 726 N N . GLN A 1 91 ? 2.527 0.969 -24.075 1.00 84.06 91 GLN A N 1
ATOM 727 C CA . GLN A 1 91 ? 1.530 -0.081 -24.304 1.00 84.06 91 GLN A CA 1
ATOM 728 C C . GLN A 1 91 ? 2.029 -1.446 -23.821 1.00 84.06 91 GLN A C 1
ATOM 730 O O . GLN A 1 91 ? 1.271 -2.207 -23.226 1.00 84.06 91 GLN A O 1
ATOM 735 N N . ILE A 1 92 ? 3.313 -1.747 -24.039 1.00 84.44 92 ILE A N 1
ATOM 736 C CA . ILE A 1 92 ? 3.938 -2.984 -23.553 1.00 84.44 92 ILE A CA 1
ATOM 737 C C . ILE A 1 92 ? 3.939 -3.004 -22.020 1.00 84.44 92 ILE A C 1
ATOM 739 O O . ILE A 1 92 ? 3.668 -4.040 -21.420 1.00 84.44 92 ILE A O 1
ATOM 743 N N . TRP A 1 93 ? 4.210 -1.866 -21.377 1.00 81.12 93 TRP A N 1
ATOM 744 C CA . TRP A 1 93 ? 4.147 -1.741 -19.920 1.00 81.12 93 TRP A CA 1
ATOM 745 C C . TRP A 1 93 ? 2.733 -1.889 -19.368 1.00 81.12 93 TRP A C 1
ATOM 747 O O . TRP A 1 93 ? 2.547 -2.590 -18.374 1.00 81.12 93 TRP A O 1
ATOM 757 N N . GLU A 1 94 ? 1.751 -1.265 -20.014 1.00 79.00 94 GLU A N 1
ATOM 758 C CA . GLU A 1 94 ? 0.343 -1.396 -19.645 1.00 79.00 94 GLU A CA 1
ATOM 759 C C . GLU A 1 94 ? -0.137 -2.851 -19.760 1.00 79.00 94 GLU A C 1
ATOM 761 O O . GLU A 1 94 ? -0.866 -3.324 -18.896 1.00 79.00 94 GLU A O 1
ATOM 766 N N . GLN A 1 95 ? 0.307 -3.591 -20.778 1.00 78.50 95 GLN A N 1
ATOM 767 C CA . GLN A 1 95 ? -0.099 -4.985 -20.988 1.00 78.50 95 GLN A CA 1
ATOM 768 C C . GLN A 1 95 ? 0.628 -5.980 -20.074 1.00 78.50 95 GLN A C 1
ATOM 770 O O . GLN A 1 95 ? 0.004 -6.916 -19.580 1.00 78.50 95 GLN A O 1
ATOM 775 N N . ASP A 1 96 ? 1.934 -5.805 -19.861 1.00 77.44 96 ASP A N 1
ATOM 776 C CA . ASP A 1 96 ? 2.744 -6.734 -19.063 1.00 77.44 96 ASP A CA 1
ATOM 777 C C . ASP A 1 96 ? 2.502 -6.557 -17.559 1.00 77.44 96 ASP A C 1
ATOM 779 O O . ASP A 1 96 ? 2.355 -7.532 -16.820 1.00 77.44 96 ASP A O 1
ATOM 783 N N . ASN A 1 97 ? 2.436 -5.304 -17.097 1.00 72.38 97 ASN A N 1
ATOM 784 C CA . ASN A 1 97 ? 2.261 -4.984 -15.686 1.00 72.38 97 ASN A CA 1
ATOM 785 C C . ASN A 1 97 ? 1.445 -3.695 -15.508 1.00 72.38 97 ASN A C 1
ATOM 787 O O . ASN A 1 97 ? 1.957 -2.679 -15.026 1.00 72.38 97 ASN A O 1
ATOM 791 N N . ALA A 1 98 ? 0.163 -3.766 -15.889 1.00 72.00 98 ALA A N 1
ATOM 792 C CA . ALA A 1 98 ? -0.823 -2.684 -15.779 1.00 72.00 98 ALA A CA 1
ATOM 793 C C . ALA A 1 98 ? -0.800 -2.001 -14.407 1.00 72.00 98 ALA A C 1
ATOM 795 O O . ALA A 1 98 ? -0.833 -0.783 -14.289 1.00 72.00 98 ALA A O 1
ATOM 796 N N . ASP A 1 99 ? -0.674 -2.799 -13.357 1.00 66.69 99 ASP A N 1
ATOM 797 C CA . ASP A 1 99 ? -0.670 -2.343 -11.977 1.00 66.69 99 ASP A CA 1
ATOM 798 C C . ASP A 1 99 ? 0.542 -1.480 -11.619 1.00 66.69 99 ASP A C 1
ATOM 800 O O . ASP A 1 99 ? 0.410 -0.418 -11.003 1.00 66.69 99 ASP A O 1
ATOM 804 N N . LEU A 1 100 ? 1.742 -1.935 -11.987 1.00 71.75 100 LEU A N 1
ATOM 805 C CA . LEU A 1 100 ? 2.953 -1.151 -11.793 1.00 71.75 100 LEU A CA 1
ATOM 806 C C . LEU A 1 100 ? 2.914 0.090 -12.684 1.00 71.75 100 LEU A C 1
ATOM 808 O O . LEU A 1 100 ? 3.251 1.172 -12.215 1.00 71.75 100 LEU A O 1
ATOM 812 N N . TRP A 1 101 ? 2.459 -0.045 -13.932 1.00 76.25 101 TRP A N 1
ATOM 813 C CA . TRP A 1 101 ? 2.261 1.071 -14.857 1.00 76.25 101 TRP A CA 1
ATOM 814 C C . TRP A 1 101 ? 1.370 2.166 -14.258 1.00 76.25 101 TRP A C 1
ATOM 816 O O . TRP A 1 101 ? 1.760 3.335 -14.208 1.00 76.25 101 TRP A O 1
ATOM 826 N N . GLU A 1 102 ? 0.228 1.790 -13.695 1.00 70.56 102 GLU A N 1
ATOM 827 C CA . GLU A 1 102 ? -0.670 2.710 -13.004 1.00 70.56 102 GLU A CA 1
ATOM 828 C C . GLU A 1 102 ? -0.043 3.336 -11.753 1.00 70.56 102 GLU A C 1
ATOM 830 O O . GLU A 1 102 ? -0.176 4.544 -11.544 1.00 70.56 102 GLU A O 1
ATOM 835 N N . ALA A 1 103 ? 0.680 2.558 -10.938 1.00 69.25 103 ALA A N 1
ATOM 836 C CA . ALA A 1 103 ? 1.401 3.088 -9.778 1.00 69.25 103 ALA A CA 1
ATOM 837 C C . ALA A 1 103 ? 2.458 4.135 -10.186 1.00 69.25 103 ALA A C 1
ATOM 839 O O . ALA A 1 103 ? 2.677 5.118 -9.472 1.00 69.25 103 ALA A O 1
ATOM 840 N N . MET A 1 104 ? 3.082 3.969 -11.359 1.00 72.62 104 MET A N 1
ATOM 841 C CA . MET A 1 104 ? 3.989 4.971 -11.928 1.00 72.62 104 MET A CA 1
ATOM 842 C C . MET A 1 104 ? 3.246 6.241 -12.377 1.00 72.62 104 MET A C 1
ATOM 844 O O . MET A 1 104 ? 3.762 7.342 -12.173 1.00 72.62 104 MET A O 1
ATOM 848 N N . LEU A 1 105 ? 2.041 6.113 -12.946 1.00 72.56 105 LEU A N 1
ATOM 849 C CA . LEU A 1 105 ? 1.225 7.245 -13.410 1.00 72.56 105 LEU A CA 1
ATOM 850 C C . LEU A 1 105 ? 0.589 8.047 -12.267 1.00 72.56 105 LEU A C 1
ATOM 852 O O . LEU A 1 105 ? 0.531 9.274 -12.347 1.00 72.56 105 LEU A O 1
ATOM 856 N N . PHE A 1 106 ? 0.162 7.393 -11.186 1.00 62.22 106 PHE A N 1
ATOM 857 C CA . PHE A 1 106 ? -0.456 8.069 -10.036 1.00 62.22 106 PHE A CA 1
ATOM 858 C C . PHE A 1 106 ? 0.485 9.105 -9.388 1.00 62.22 106 PHE A C 1
ATOM 860 O O . PHE A 1 106 ? 0.053 10.172 -8.953 1.00 62.22 106 PHE A O 1
ATOM 867 N N . ASN A 1 107 ? 1.796 8.845 -9.411 1.00 55.94 107 ASN A N 1
ATOM 868 C CA . ASN A 1 107 ? 2.817 9.787 -8.944 1.00 55.94 107 ASN A CA 1
ATOM 869 C C . ASN A 1 107 ? 3.033 11.000 -9.869 1.00 55.94 107 ASN A C 1
ATOM 871 O O . ASN A 1 107 ? 3.619 11.998 -9.441 1.00 55.94 107 ASN A O 1
ATOM 875 N N . GLU A 1 108 ? 2.600 10.953 -11.133 1.00 53.69 108 GLU A N 1
ATOM 876 C CA . GLU A 1 108 ? 2.676 12.122 -12.018 1.00 53.69 108 GLU A CA 1
ATOM 877 C C . GLU A 1 108 ? 1.597 13.166 -11.680 1.00 53.69 108 GLU A C 1
ATOM 879 O O . GLU A 1 108 ? 1.884 14.363 -11.735 1.00 53.69 108 GLU A O 1
ATOM 884 N N . GLU A 1 109 ? 0.390 12.736 -11.286 1.00 50.56 109 GLU A N 1
ATOM 885 C CA . GLU A 1 109 ? -0.748 13.625 -10.985 1.00 50.56 109 GLU A CA 1
ATOM 886 C C . GLU A 1 109 ? -0.544 14.437 -9.691 1.00 50.56 109 GLU A C 1
ATOM 888 O O . GLU A 1 109 ? -0.985 15.580 -9.596 1.00 50.56 109 GLU A O 1
ATOM 893 N N . THR A 1 110 ? 0.194 13.910 -8.711 1.00 44.94 110 THR A N 1
ATOM 894 C CA . THR A 1 110 ? 0.450 14.588 -7.425 1.00 44.94 110 THR A CA 1
ATOM 895 C C . THR A 1 110 ? 1.483 15.714 -7.498 1.00 44.94 110 THR A C 1
ATOM 897 O O . THR A 1 110 ? 1.573 16.510 -6.562 1.00 44.94 110 THR A O 1
ATOM 900 N N . THR A 1 111 ? 2.254 15.839 -8.589 1.00 38.97 111 THR A N 1
ATOM 901 C CA . THR A 1 111 ? 3.283 16.894 -8.692 1.00 38.97 111 THR A CA 1
ATOM 902 C C . THR A 1 111 ? 2.770 18.220 -9.273 1.00 38.97 111 THR A C 1
ATOM 904 O O . THR A 1 111 ? 3.562 19.150 -9.439 1.00 38.97 111 THR A O 1
ATOM 907 N N . ILE A 1 112 ? 1.476 18.345 -9.586 1.00 38.41 112 ILE A N 1
ATOM 908 C CA . ILE A 1 112 ? 0.897 19.592 -10.101 1.00 38.41 112 ILE A CA 1
ATOM 909 C C . ILE A 1 112 ? -0.288 19.988 -9.209 1.00 38.41 112 ILE A C 1
ATOM 911 O O . ILE A 1 112 ? -1.262 19.258 -9.112 1.00 38.41 112 ILE A O 1
ATOM 915 N N . HIS A 1 113 ? -0.181 21.172 -8.598 1.00 31.14 113 HIS A N 1
ATOM 916 C CA . HIS A 1 113 ? -1.184 21.903 -7.804 1.00 31.14 113 HIS A CA 1
ATOM 917 C C . HIS A 1 113 ? -1.125 21.766 -6.273 1.00 31.14 113 HIS A C 1
ATOM 919 O O . HIS A 1 113 ? -1.774 20.947 -5.630 1.00 31.14 113 HIS A O 1
ATOM 925 N N . HIS A 1 114 ? -0.440 22.745 -5.676 1.00 31.56 114 HIS A N 1
ATOM 926 C CA . HIS A 1 114 ? -0.980 23.433 -4.511 1.00 31.56 114 HIS A CA 1
ATOM 927 C C . HIS A 1 114 ? -2.269 24.176 -4.934 1.00 31.56 114 HIS A C 1
ATOM 929 O O . HIS A 1 114 ? -2.261 24.872 -5.948 1.00 31.56 114 HIS A O 1
ATOM 935 N N . VAL A 1 115 ? -3.312 24.058 -4.100 1.00 30.55 115 VAL A N 1
ATOM 936 C CA . VAL A 1 115 ? -4.594 24.799 -4.073 1.00 30.55 115 VAL A CA 1
ATOM 937 C C . VAL A 1 115 ? -5.772 24.228 -4.893 1.00 30.55 115 VAL A C 1
ATOM 939 O O . VAL A 1 115 ? -5.763 24.202 -6.115 1.00 30.55 115 VAL A O 1
ATOM 942 N N . GLN A 1 116 ? -6.828 23.918 -4.122 1.00 25.36 116 GLN A N 1
ATOM 943 C CA . GLN A 1 116 ? -8.254 23.718 -4.436 1.00 25.36 116 GLN A CA 1
ATOM 944 C C . GLN A 1 116 ? -8.709 22.416 -5.117 1.00 25.36 116 GLN A C 1
ATOM 946 O O . GLN A 1 116 ? -8.294 22.034 -6.203 1.00 25.36 116 GLN A O 1
ATOM 951 N N . SER A 1 117 ? -9.642 21.766 -4.415 1.00 27.48 117 SER A N 1
ATOM 952 C CA . SER A 1 117 ? -10.373 20.559 -4.780 1.00 27.48 117 SER A CA 1
ATOM 953 C C . SER A 1 117 ? -11.028 20.673 -6.160 1.00 27.48 117 SER A C 1
ATOM 955 O O . SER A 1 117 ? -11.789 21.620 -6.379 1.00 27.48 117 SER A O 1
ATOM 957 N N . PRO A 1 118 ? -10.864 19.684 -7.052 1.00 27.55 118 PRO A N 1
ATOM 958 C CA . PRO A 1 118 ? -11.763 19.536 -8.179 1.00 27.55 118 PRO A CA 1
ATOM 959 C C . PRO A 1 118 ? -13.093 18.992 -7.665 1.00 27.55 118 PRO A C 1
ATOM 961 O O . PRO A 1 118 ? -13.176 17.934 -7.038 1.00 27.55 118 PRO A O 1
ATOM 964 N N . THR A 1 119 ? -14.136 19.768 -7.916 1.00 26.17 119 THR A N 1
ATOM 965 C CA . THR A 1 119 ? -15.530 19.369 -7.792 1.00 26.17 119 THR A CA 1
ATOM 966 C C . THR A 1 119 ? -15.820 18.227 -8.768 1.00 26.17 119 THR A C 1
ATOM 968 O O . THR A 1 119 ? -15.282 18.169 -9.872 1.00 26.17 119 THR A O 1
ATOM 971 N N . THR A 1 120 ? -16.680 17.319 -8.321 1.00 40.28 120 THR A N 1
ATOM 972 C CA . THR A 1 120 ? -17.333 16.234 -9.060 1.00 40.28 120 THR A CA 1
ATOM 973 C C . THR A 1 120 ? -17.579 16.537 -10.542 1.00 40.28 120 THR A C 1
ATOM 975 O O . THR A 1 120 ? -18.350 17.436 -10.862 1.00 40.28 120 THR A O 1
ATOM 978 N N . SER A 1 121 ? -17.022 15.724 -11.447 1.00 28.03 121 SER A N 1
ATOM 979 C CA . SER A 1 121 ? -17.578 15.527 -12.793 1.00 28.03 121 SER A CA 1
ATOM 980 C C . SER A 1 121 ? -16.965 14.315 -13.511 1.00 28.03 121 SER A C 1
ATOM 982 O O . SER A 1 121 ? -15.751 14.173 -13.627 1.00 28.03 121 SER A O 1
ATOM 984 N N . SER A 1 122 ? -17.864 13.518 -14.084 1.00 28.75 122 SER A N 1
ATOM 985 C CA . SER A 1 122 ? -17.685 12.426 -15.048 1.00 28.75 122 SER A CA 1
ATOM 986 C C . SER A 1 122 ? -17.395 11.017 -14.504 1.00 28.75 122 SER A C 1
ATOM 988 O O . SER A 1 122 ? -16.291 10.618 -14.143 1.00 28.75 122 SER A O 1
ATOM 990 N N . LEU A 1 123 ? -18.483 10.245 -14.518 1.00 32.41 123 LEU A N 1
ATOM 991 C CA . LEU A 1 123 ? -18.576 8.791 -14.537 1.00 32.41 123 LEU A CA 1
ATOM 992 C C . LEU A 1 123 ? -17.905 8.210 -15.793 1.00 32.41 123 LEU A C 1
ATOM 994 O O . LEU A 1 123 ? -18.569 7.774 -16.728 1.00 32.41 123 LEU A O 1
ATOM 998 N N . ALA A 1 124 ? -16.582 8.173 -15.801 1.00 27.45 124 ALA A N 1
ATOM 999 C CA . ALA A 1 124 ? -15.834 7.208 -16.588 1.00 27.45 124 ALA A CA 1
ATOM 1000 C C . ALA A 1 124 ? -14.655 6.796 -15.720 1.00 27.45 124 ALA A C 1
ATOM 1002 O O . ALA A 1 124 ? -13.720 7.568 -15.550 1.00 27.45 124 ALA A O 1
ATOM 1003 N N . ILE A 1 125 ? -14.740 5.616 -15.102 1.00 36.66 125 ILE A N 1
ATOM 1004 C CA . ILE A 1 125 ? -13.597 5.013 -14.418 1.00 36.66 125 ILE A CA 1
ATOM 1005 C C . ILE A 1 125 ? -12.562 4.802 -15.532 1.00 36.66 125 ILE A C 1
ATOM 1007 O O . ILE A 1 125 ? -12.805 3.946 -16.386 1.00 36.66 125 ILE A O 1
ATOM 1011 N N . PRO A 1 126 ? -11.450 5.567 -15.600 1.00 40.75 126 PRO A N 1
ATOM 1012 C CA . PRO A 1 126 ? -10.342 5.153 -16.454 1.00 40.75 126 PRO A CA 1
ATOM 1013 C C . PRO A 1 126 ? -9.970 3.746 -15.986 1.00 40.75 126 PRO A C 1
ATOM 1015 O O . PRO A 1 126 ? -10.169 3.469 -14.805 1.00 40.75 126 PRO A O 1
ATOM 1018 N N . ASN A 1 127 ? -9.494 2.861 -16.862 1.00 50.75 127 ASN A N 1
ATOM 1019 C CA . ASN A 1 127 ? -9.036 1.511 -16.506 1.00 50.75 127 ASN A CA 1
ATOM 1020 C C . ASN A 1 127 ? -7.906 1.569 -15.456 1.00 50.75 127 ASN A C 1
ATOM 1022 O O . ASN A 1 127 ? -6.746 1.396 -15.783 1.00 50.75 127 ASN A O 1
ATOM 1026 N N . LYS A 1 128 ? -8.259 1.880 -14.212 1.00 58.69 128 LYS A N 1
ATOM 1027 C CA . LYS A 1 128 ? -7.432 1.940 -13.024 1.00 58.69 128 LYS A CA 1
ATOM 1028 C C . LYS A 1 128 ? -7.744 0.643 -12.275 1.00 58.69 128 LYS A C 1
ATOM 1030 O O . LYS A 1 128 ? -8.914 0.297 -12.077 1.00 58.69 128 LYS A O 1
ATOM 1035 N N . PHE A 1 129 ? -6.697 -0.057 -11.884 1.00 65.25 129 PHE A N 1
ATOM 1036 C CA . PHE A 1 129 ? -6.585 -1.255 -11.068 1.00 65.25 129 PHE A CA 1
ATOM 1037 C C . PHE A 1 129 ? -6.757 -2.575 -11.823 1.00 65.25 129 PHE A C 1
ATOM 1039 O O . PHE A 1 129 ? -7.291 -3.518 -11.245 1.00 65.25 129 PHE A O 1
ATOM 1046 N N . GLN A 1 130 ? -6.370 -2.689 -13.102 1.00 69.62 130 GLN A N 1
ATOM 1047 C CA . GLN A 1 130 ? -6.649 -3.916 -13.878 1.00 69.62 130 GLN A CA 1
ATOM 1048 C C . GLN A 1 130 ? -6.039 -5.195 -13.279 1.00 69.62 130 GLN A C 1
ATOM 1050 O O . GLN A 1 130 ? -6.721 -6.227 -13.230 1.00 69.62 130 GLN A O 1
ATOM 1055 N N . GLY A 1 131 ? -4.793 -5.155 -12.810 1.00 72.56 131 GLY A N 1
ATOM 1056 C CA . GLY A 1 131 ? -4.146 -6.331 -12.230 1.00 72.56 131 GLY A CA 1
ATOM 1057 C C . GLY A 1 131 ? -4.688 -6.642 -10.836 1.00 72.56 131 GLY A C 1
ATOM 1058 O O . GLY A 1 131 ? -5.077 -7.786 -10.590 1.00 72.56 131 GLY A O 1
ATOM 1059 N N . LEU A 1 132 ? -4.884 -5.634 -9.973 1.00 78.44 132 LEU A N 1
ATOM 1060 C CA . LEU A 1 132 ? -5.537 -5.850 -8.676 1.00 78.44 132 LEU A CA 1
ATOM 1061 C C . LEU A 1 132 ? -6.979 -6.345 -8.860 1.00 78.44 132 LEU A C 1
ATOM 1063 O O . LEU A 1 132 ? -7.421 -7.210 -8.112 1.00 78.44 132 LEU A O 1
ATOM 1067 N N . ARG A 1 133 ? -7.712 -5.859 -9.868 1.00 81.50 133 ARG A N 1
ATOM 1068 C CA . ARG A 1 133 ? -9.081 -6.297 -10.182 1.00 81.50 133 ARG A CA 1
ATOM 1069 C C . ARG A 1 133 ? -9.097 -7.746 -10.646 1.00 81.50 133 ARG A C 1
ATOM 1071 O O . ARG A 1 133 ? -9.967 -8.502 -10.227 1.00 81.50 133 ARG A O 1
ATOM 1078 N N . SER A 1 134 ? -8.141 -8.144 -11.481 1.00 81.75 134 SER A N 1
ATOM 1079 C CA . SER A 1 134 ? -7.999 -9.536 -11.922 1.00 81.75 134 SER A CA 1
ATOM 1080 C C . SER A 1 134 ? -7.658 -10.453 -10.745 1.00 81.75 134 SER A C 1
ATOM 1082 O O . SER A 1 134 ? -8.267 -11.510 -10.579 1.00 81.75 134 SER A O 1
ATOM 1084 N N . LEU A 1 135 ? -6.756 -10.005 -9.868 1.00 83.06 135 LEU A N 1
ATOM 1085 C CA . LEU A 1 135 ? -6.363 -10.721 -8.660 1.00 83.06 135 LEU A CA 1
ATOM 1086 C C . LEU A 1 135 ? -7.513 -10.836 -7.649 1.00 83.06 135 LEU A C 1
ATOM 1088 O O . LEU A 1 135 ? -7.744 -11.913 -7.102 1.00 83.06 135 LEU A O 1
ATOM 1092 N N . ALA A 1 136 ? -8.254 -9.754 -7.424 1.00 86.88 136 ALA A N 1
ATOM 1093 C CA . ALA A 1 136 ? -9.437 -9.732 -6.574 1.00 86.88 136 ALA A CA 1
ATOM 1094 C C . ALA A 1 136 ? -10.497 -10.704 -7.109 1.00 86.88 136 ALA A C 1
ATOM 1096 O O . ALA A 1 136 ? -10.938 -11.587 -6.376 1.00 86.88 136 ALA A O 1
ATOM 1097 N N . ARG A 1 137 ? -10.800 -10.655 -8.414 1.00 88.06 137 ARG A N 1
ATOM 1098 C CA . ARG A 1 137 ? -11.751 -11.579 -9.056 1.00 88.06 137 ARG A CA 1
ATOM 1099 C C . ARG A 1 137 ? -11.337 -13.039 -8.944 1.00 88.06 137 ARG A C 1
ATOM 1101 O O . ARG A 1 137 ? -12.189 -13.886 -8.695 1.00 88.06 137 ARG A O 1
ATOM 1108 N N . SER A 1 138 ? -10.041 -13.338 -9.064 1.00 86.94 138 SER A N 1
ATOM 1109 C CA . SER A 1 138 ? -9.522 -14.699 -8.849 1.00 86.94 138 SER A CA 1
ATOM 1110 C C . SER A 1 138 ? -9.762 -15.219 -7.425 1.00 86.94 138 SER A C 1
ATOM 1112 O O . SER A 1 138 ? -9.736 -16.423 -7.193 1.00 86.94 138 SER A O 1
ATOM 1114 N N . ARG A 1 139 ? -10.029 -14.311 -6.478 1.00 87.25 139 ARG A N 1
ATOM 1115 C CA . ARG A 1 139 ? -10.376 -14.592 -5.083 1.00 87.25 139 ARG A CA 1
ATOM 1116 C C . ARG A 1 139 ? -11.849 -14.322 -4.761 1.00 87.25 139 ARG A C 1
ATOM 1118 O O . ARG A 1 139 ? -12.190 -14.241 -3.589 1.00 87.25 139 ARG A O 1
ATOM 1125 N N . HIS A 1 140 ? -12.710 -14.193 -5.774 1.00 89.88 140 HIS A N 1
ATOM 1126 C CA . HIS A 1 140 ? -14.131 -13.860 -5.614 1.00 89.88 140 HIS A CA 1
ATOM 1127 C C . HIS A 1 140 ? -14.377 -12.529 -4.887 1.00 89.88 140 HIS A C 1
ATOM 1129 O O . HIS A 1 140 ? -15.353 -12.386 -4.157 1.00 89.88 140 HIS A O 1
ATOM 1135 N N . LEU A 1 141 ? -13.494 -11.553 -5.098 1.00 88.88 141 LEU A N 1
ATOM 1136 C CA . LEU A 1 141 ? -13.600 -10.203 -4.558 1.00 88.88 141 LEU A CA 1
ATOM 1137 C C . LEU A 1 141 ? -13.775 -9.182 -5.685 1.00 88.88 141 LEU A C 1
ATOM 1139 O O . LEU A 1 141 ? -13.148 -9.295 -6.742 1.00 88.88 141 LEU A O 1
ATOM 1143 N N . ASP A 1 142 ? -14.558 -8.141 -5.426 1.00 87.19 142 ASP A N 1
ATOM 1144 C CA . ASP A 1 142 ? -14.711 -6.987 -6.307 1.00 87.19 142 ASP A CA 1
ATOM 1145 C C . ASP A 1 142 ? -14.135 -5.720 -5.662 1.00 87.19 142 ASP A C 1
ATOM 1147 O O . ASP A 1 142 ? -14.287 -5.471 -4.465 1.00 87.19 142 ASP A O 1
ATOM 1151 N N . ILE A 1 143 ? -13.451 -4.906 -6.475 1.00 83.94 143 ILE A N 1
ATOM 1152 C CA . ILE A 1 143 ? -12.942 -3.600 -6.041 1.00 83.94 143 ILE A CA 1
ATOM 1153 C C . ILE A 1 143 ? -14.101 -2.617 -5.971 1.00 83.94 143 ILE A C 1
ATOM 1155 O O . ILE A 1 143 ? -14.719 -2.308 -6.997 1.00 83.94 143 ILE A O 1
ATOM 1159 N N . VAL A 1 144 ? -14.308 -2.046 -4.788 1.00 80.69 144 VAL A N 1
ATOM 1160 C CA . VAL A 1 144 ? -15.219 -0.921 -4.598 1.00 80.69 144 VAL A CA 1
ATOM 1161 C C . VAL A 1 144 ? -14.422 0.364 -4.590 1.00 80.6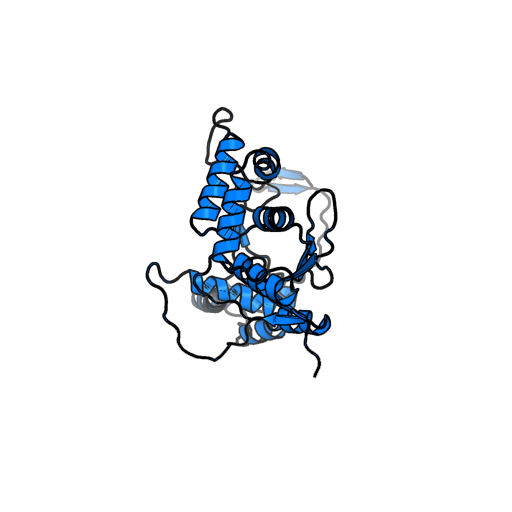9 144 VAL A C 1
ATOM 1163 O O . VAL A 1 144 ? -13.514 0.558 -3.779 1.00 80.69 144 VAL A O 1
ATOM 1166 N N . ASN A 1 145 ? -14.758 1.248 -5.530 1.00 66.19 145 ASN A N 1
ATOM 1167 C CA . ASN A 1 145 ? -14.084 2.526 -5.624 1.00 66.19 145 ASN A CA 1
ATOM 1168 C C . ASN A 1 145 ? -14.447 3.383 -4.412 1.00 66.19 145 ASN A C 1
ATOM 1170 O O . ASN A 1 145 ? -15.617 3.556 -4.067 1.00 66.19 145 ASN A O 1
ATOM 1174 N N . VAL A 1 146 ? -13.420 3.915 -3.775 1.00 65.44 146 VAL A N 1
ATOM 1175 C CA . VAL A 1 146 ? -13.535 4.658 -2.534 1.00 65.44 146 VAL A CA 1
ATOM 1176 C C . VAL A 1 146 ? -13.538 6.153 -2.877 1.00 65.44 146 VAL A C 1
ATOM 1178 O O . VAL A 1 146 ? -12.735 6.568 -3.715 1.00 65.44 146 VAL A O 1
ATOM 1181 N N . PRO A 1 147 ? -14.421 6.988 -2.293 1.00 58.00 147 PRO A N 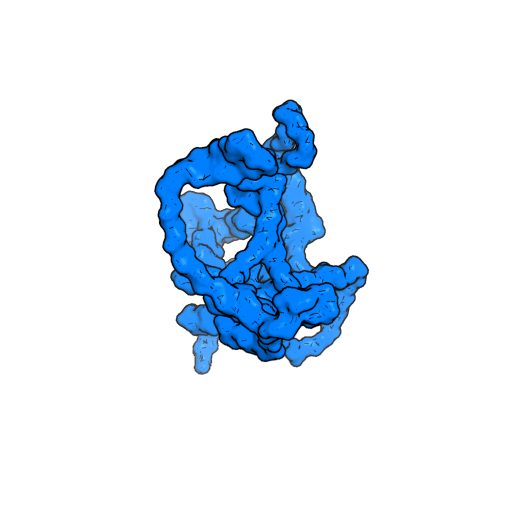1
ATOM 1182 C CA . PRO A 1 147 ? -14.505 8.404 -2.648 1.00 58.00 147 PRO A CA 1
ATOM 1183 C C . PRO A 1 147 ? -13.139 9.104 -2.570 1.00 58.00 147 PRO A C 1
ATOM 1185 O O . PRO A 1 147 ? -12.516 9.151 -1.511 1.00 58.00 147 PRO A O 1
ATOM 1188 N N . SER A 1 148 ? -12.685 9.682 -3.688 1.00 51.53 148 SER A N 1
ATOM 1189 C CA . SER A 1 148 ? -11.417 10.422 -3.797 1.00 51.53 148 SER A CA 1
ATOM 1190 C C . SER A 1 148 ? -11.536 11.848 -3.239 1.00 51.53 148 SER A C 1
ATOM 1192 O O . SER A 1 148 ? -11.205 12.831 -3.907 1.00 51.53 148 SER A O 1
ATOM 1194 N N . VAL A 1 149 ? -12.037 11.988 -2.012 1.00 44.69 149 VAL A N 1
ATOM 1195 C CA . VAL A 1 149 ? -12.071 13.277 -1.305 1.00 44.69 149 VAL A CA 1
ATOM 1196 C C . VAL A 1 149 ? -10.719 13.537 -0.648 1.00 44.69 149 VAL A C 1
ATOM 1198 O O . VAL A 1 149 ? -10.523 13.340 0.547 1.00 44.69 149 VAL A O 1
ATOM 1201 N N . GLY A 1 150 ? -9.768 13.978 -1.473 1.00 48.16 150 GLY A N 1
ATOM 1202 C CA . GLY A 1 150 ? -8.400 14.266 -1.056 1.00 48.16 150 GLY A CA 1
ATOM 1203 C C . GLY A 1 150 ? -7.583 12.994 -0.833 1.00 48.16 150 GLY A C 1
ATOM 1204 O O . GLY A 1 150 ? -8.047 12.010 -0.266 1.00 48.16 150 GLY A O 1
ATOM 1205 N N . ASN A 1 151 ? -6.323 13.018 -1.258 1.00 53.81 151 ASN A N 1
ATOM 1206 C CA . ASN A 1 151 ? -5.441 11.847 -1.312 1.00 53.81 151 ASN A CA 1
ATOM 1207 C C . ASN A 1 151 ? -5.098 11.204 0.057 1.00 53.81 151 ASN A C 1
ATOM 1209 O O . ASN A 1 151 ? -4.263 10.313 0.136 1.00 53.81 151 ASN A O 1
ATOM 1213 N N . CYS A 1 152 ? -5.714 11.663 1.145 1.00 52.59 152 CYS A N 1
ATOM 1214 C CA . CYS A 1 152 ? -5.293 11.488 2.533 1.00 52.59 152 CYS A CA 1
ATOM 1215 C C . CYS A 1 152 ? -6.148 10.505 3.354 1.00 52.59 152 CYS A C 1
ATOM 1217 O O . CYS A 1 152 ? -5.850 10.284 4.530 1.00 52.59 152 CYS A O 1
ATOM 1219 N N . PHE A 1 153 ? -7.222 9.945 2.780 1.00 56.31 153 PHE A N 1
ATOM 1220 C CA . PHE A 1 153 ? -8.212 9.137 3.515 1.00 56.31 153 PHE A CA 1
ATOM 1221 C C . PHE A 1 153 ? -8.502 7.756 2.909 1.00 56.31 153 PHE A C 1
ATOM 1223 O O . PHE A 1 153 ? -9.376 7.050 3.411 1.00 56.31 153 PHE A O 1
ATOM 1230 N N . PHE A 1 154 ? -7.773 7.337 1.870 1.00 73.75 154 PHE A N 1
ATOM 1231 C CA . PHE A 1 154 ? -8.074 6.100 1.138 1.00 73.75 154 PHE A CA 1
ATOM 1232 C C . PHE A 1 154 ? -8.141 4.860 2.033 1.00 73.75 154 PHE A C 1
ATOM 1234 O O . PHE A 1 154 ? -9.103 4.106 1.944 1.00 73.75 154 PHE A O 1
ATOM 1241 N N . PHE A 1 155 ? -7.203 4.701 2.973 1.00 86.12 155 PHE A N 1
ATOM 1242 C CA . PHE A 1 155 ? -7.247 3.598 3.936 1.00 86.12 155 PHE A CA 1
ATOM 1243 C C . PHE A 1 155 ? -8.503 3.633 4.814 1.00 86.12 155 PHE A C 1
ATOM 1245 O O . PHE A 1 155 ? -9.234 2.653 4.886 1.00 86.12 155 PHE A O 1
ATOM 1252 N N . PHE A 1 156 ? -8.793 4.763 5.460 1.00 89.25 156 PHE A N 1
ATOM 1253 C CA . PHE A 1 156 ? -9.919 4.848 6.389 1.00 89.25 156 PHE A CA 1
ATOM 1254 C C . PHE A 1 156 ? -11.268 4.684 5.693 1.00 89.25 156 PHE A C 1
ATOM 1256 O O . PHE A 1 156 ? -12.181 4.075 6.247 1.00 89.25 156 PHE A O 1
ATOM 1263 N N . HIS A 1 157 ? -11.402 5.196 4.471 1.00 87.88 157 HIS A N 1
ATOM 1264 C CA . HIS A 1 157 ? -12.601 4.970 3.680 1.00 87.88 157 HIS A CA 1
ATOM 1265 C C . HIS A 1 157 ? -12.686 3.527 3.156 1.00 87.88 157 HIS A C 1
ATOM 1267 O O . HIS A 1 157 ? -13.778 2.967 3.154 1.00 87.88 157 HIS A O 1
ATOM 1273 N N . ALA A 1 158 ? -11.565 2.897 2.784 1.00 89.44 158 ALA A N 1
ATOM 1274 C CA . ALA A 1 158 ? -11.547 1.479 2.426 1.00 89.44 158 ALA A CA 1
ATOM 1275 C C . ALA A 1 158 ? -11.991 0.601 3.606 1.00 89.44 158 ALA A C 1
ATOM 1277 O O . ALA A 1 158 ? -12.847 -0.266 3.443 1.00 89.44 158 ALA A O 1
ATOM 1278 N N . VAL A 1 159 ? -11.481 0.880 4.810 1.00 91.81 159 VAL A N 1
ATOM 1279 C CA . VAL A 1 159 ? -11.894 0.210 6.052 1.00 91.81 159 VAL A CA 1
ATOM 1280 C C . VAL A 1 159 ? -13.377 0.457 6.336 1.00 91.81 159 VAL A C 1
ATOM 1282 O O . VAL A 1 159 ? -14.099 -0.491 6.605 1.00 91.81 159 VAL A O 1
ATOM 1285 N N . SER A 1 160 ? -13.851 1.700 6.224 1.00 91.62 160 SER A N 1
ATOM 1286 C CA . SER A 1 160 ? -15.265 2.071 6.405 1.00 91.62 160 SER A CA 1
ATOM 1287 C C . SER A 1 160 ? -16.205 1.248 5.518 1.00 91.62 160 SER A C 1
ATOM 1289 O O . SER A 1 160 ? -17.134 0.620 6.023 1.00 91.62 160 SER A O 1
ATOM 1291 N N . VAL A 1 161 ? -15.918 1.187 4.216 1.00 90.06 161 VAL A N 1
ATOM 1292 C CA . VAL A 1 161 ? -16.710 0.418 3.245 1.00 90.06 161 VAL A CA 1
ATOM 1293 C C . VAL A 1 161 ? -16.635 -1.084 3.529 1.00 90.06 161 VAL A C 1
ATOM 1295 O O . VAL A 1 161 ? -17.650 -1.772 3.459 1.00 90.06 161 VAL A O 1
ATOM 1298 N N . SER A 1 162 ? -15.455 -1.596 3.888 1.00 91.31 162 SER A N 1
ATOM 1299 C CA . SER A 1 162 ? -15.263 -3.030 4.148 1.00 91.31 162 SER A CA 1
ATOM 1300 C C . SER A 1 162 ? -15.921 -3.477 5.460 1.00 91.31 162 SER A C 1
ATOM 1302 O O . SER A 1 162 ? -16.419 -4.592 5.555 1.00 91.31 162 SER A O 1
ATOM 1304 N N . LEU A 1 163 ? -15.975 -2.607 6.473 1.00 92.00 163 LEU A N 1
ATOM 1305 C CA . LEU A 1 163 ? -16.700 -2.861 7.723 1.00 92.00 163 LEU A CA 1
ATOM 1306 C C . LEU A 1 163 ? -18.212 -2.879 7.525 1.00 92.00 163 LEU A C 1
ATOM 1308 O O . LEU A 1 163 ? -18.898 -3.671 8.173 1.00 92.00 163 LEU A O 1
ATOM 1312 N N . GLN A 1 164 ? -18.716 -2.006 6.651 1.00 90.69 164 GLN A N 1
ATOM 1313 C CA . GLN A 1 164 ? -20.125 -1.984 6.288 1.00 90.69 164 GLN A CA 1
ATOM 1314 C C . GLN A 1 164 ? -20.508 -3.264 5.534 1.00 90.69 164 GLN A C 1
ATOM 1316 O O . GLN A 1 164 ? -21.527 -3.866 5.859 1.00 90.69 164 GLN A O 1
ATOM 1321 N N . ASP A 1 165 ? -19.673 -3.697 4.584 1.00 86.75 165 ASP A N 1
ATOM 1322 C CA . ASP A 1 165 ? -19.861 -4.943 3.825 1.00 86.75 165 ASP A CA 1
ATOM 1323 C C . ASP A 1 165 ? -19.841 -6.183 4.726 1.00 86.75 165 ASP A C 1
ATOM 1325 O O . ASP A 1 165 ? -20.723 -7.034 4.654 1.00 86.75 165 ASP A O 1
ATOM 1329 N N . ALA A 1 166 ? -18.885 -6.235 5.657 1.00 86.88 166 ALA A N 1
ATOM 1330 C CA . ALA A 1 166 ? -18.779 -7.311 6.636 1.00 86.88 166 ALA A CA 1
ATOM 1331 C C . ALA A 1 166 ? -19.892 -7.285 7.707 1.00 86.88 166 ALA A C 1
ATOM 1333 O O . ALA A 1 166 ? -19.906 -8.140 8.591 1.00 86.88 166 ALA A O 1
ATOM 1334 N N . GLY A 1 167 ? -20.803 -6.303 7.679 1.00 87.88 167 GLY A N 1
ATOM 1335 C CA . GLY A 1 167 ? -21.877 -6.163 8.666 1.00 87.88 167 GLY A CA 1
ATOM 1336 C C . GLY A 1 167 ? -21.388 -5.837 10.082 1.00 87.88 167 GLY A C 1
ATOM 1337 O O . GLY A 1 167 ? -22.136 -6.017 11.040 1.00 87.88 167 GLY A O 1
ATOM 1338 N N . VAL A 1 168 ? -20.146 -5.362 10.228 1.00 88.50 168 VAL A N 1
ATOM 1339 C CA . VAL A 1 168 ? -19.518 -5.086 11.530 1.00 88.50 168 VAL A CA 1
ATOM 1340 C C . VAL A 1 168 ? -19.988 -3.741 12.077 1.00 88.50 168 VAL A C 1
ATOM 1342 O O . VAL A 1 168 ? -20.464 -3.657 13.206 1.00 88.50 168 VAL A O 1
ATOM 1345 N N . GLN A 1 169 ? -19.847 -2.673 11.285 1.00 89.81 169 GLN A N 1
ATOM 1346 C CA . GLN A 1 169 ? -20.311 -1.331 11.644 1.00 89.81 169 GLN A CA 1
ATOM 1347 C C . GLN A 1 169 ? -20.436 -0.425 10.415 1.00 89.81 169 GLN A C 1
ATOM 1349 O O . GLN A 1 169 ? -19.734 -0.602 9.424 1.00 89.81 169 GLN A O 1
ATOM 1354 N N . SER A 1 170 ? -21.283 0.601 10.511 1.00 89.25 170 SER A N 1
ATOM 1355 C CA . SER A 1 170 ? -21.458 1.629 9.478 1.00 89.25 170 SER A CA 1
ATOM 1356 C C . SER A 1 170 ? -20.919 2.974 9.973 1.00 89.25 170 SER A C 1
ATOM 1358 O O . SER A 1 170 ? -21.679 3.847 10.393 1.00 89.25 170 SER A O 1
ATOM 1360 N N . THR A 1 171 ? -19.597 3.134 9.920 1.00 89.06 171 THR A N 1
ATOM 1361 C CA . THR A 1 171 ? -18.873 4.323 10.401 1.00 89.06 171 THR A CA 1
ATOM 1362 C C . THR A 1 171 ? -18.094 4.943 9.249 1.00 89.06 171 THR A C 1
ATOM 1364 O O . THR A 1 171 ? -17.471 4.213 8.484 1.00 89.06 171 THR A O 1
ATOM 1367 N N . SER A 1 172 ? -18.101 6.271 9.101 1.00 89.88 172 SER A N 1
ATOM 1368 C CA . SER A 1 172 ? -17.383 6.944 8.008 1.00 89.88 172 SER A CA 1
ATOM 1369 C C . SER A 1 172 ? -15.860 6.891 8.189 1.00 89.88 172 SER A C 1
ATOM 1371 O O . SER A 1 172 ? -15.353 6.833 9.307 1.00 89.88 172 SER A O 1
ATOM 1373 N N . GLY A 1 173 ? -15.099 6.974 7.092 1.00 88.50 173 GLY A N 1
ATOM 1374 C CA . GLY A 1 173 ? -13.630 6.976 7.158 1.00 88.50 173 GLY A CA 1
ATOM 1375 C C . GLY A 1 173 ? -13.047 8.116 8.010 1.00 88.50 173 GLY A C 1
ATOM 1376 O O . GLY A 1 173 ? -12.095 7.909 8.759 1.00 88.50 173 GLY A O 1
ATOM 1377 N N . SER A 1 174 ? -13.645 9.311 7.973 1.00 88.44 174 SER A N 1
ATOM 1378 C CA . SER A 1 174 ? -13.233 10.423 8.842 1.00 88.44 174 SER A CA 1
ATOM 1379 C C . SER A 1 174 ? -13.450 10.110 10.322 1.00 88.44 174 SER A C 1
ATOM 1381 O O . SER A 1 174 ? -12.619 10.460 11.154 1.00 88.44 174 SER A O 1
ATOM 1383 N N . GLU A 1 175 ? -14.545 9.425 10.644 1.00 91.50 175 GLU A N 1
ATOM 1384 C CA . GLU A 1 175 ? -14.866 9.049 12.015 1.00 91.50 175 GLU A CA 1
ATOM 1385 C C . GLU A 1 175 ? -13.936 7.938 12.520 1.00 91.50 175 GLU A C 1
ATOM 1387 O O . GLU A 1 175 ? -13.390 8.059 13.612 1.00 91.50 175 GLU A O 1
ATOM 1392 N N . ILE A 1 176 ? -13.624 6.931 11.694 1.00 92.94 176 ILE A N 1
ATOM 1393 C CA . ILE A 1 176 ? -12.622 5.898 12.029 1.00 92.94 176 ILE A CA 1
ATOM 1394 C C . ILE A 1 176 ? -11.256 6.534 12.314 1.00 92.94 176 ILE A C 1
ATOM 1396 O O . ILE A 1 176 ? -10.566 6.140 13.254 1.00 92.94 176 ILE A O 1
ATOM 1400 N N . ARG A 1 177 ? -10.858 7.546 11.536 1.00 91.75 177 ARG A N 1
ATOM 1401 C CA . ARG A 1 177 ? -9.614 8.290 11.776 1.00 91.75 177 ARG A CA 1
ATOM 1402 C C . ARG A 1 177 ? -9.637 9.029 13.115 1.00 91.75 177 ARG A C 1
ATOM 1404 O O . ARG A 1 177 ? -8.653 8.975 13.848 1.00 91.75 177 ARG A O 1
ATOM 1411 N N . ASN A 1 178 ? -10.740 9.702 13.440 1.00 92.25 178 ASN A N 1
ATOM 1412 C CA . ASN A 1 178 ? -10.899 10.394 14.721 1.00 92.25 178 ASN A CA 1
ATOM 1413 C C . ASN A 1 178 ? -10.845 9.414 15.898 1.00 92.25 178 ASN A C 1
ATOM 1415 O O . ASN A 1 178 ? -10.133 9.670 16.870 1.00 92.25 178 ASN A O 1
ATOM 1419 N N . GLN A 1 179 ? -11.528 8.273 15.779 1.00 93.75 179 GLN A N 1
ATOM 1420 C CA . GLN A 1 179 ? -11.470 7.191 16.760 1.00 93.75 179 GLN A CA 1
ATOM 1421 C C . GLN A 1 179 ? -10.039 6.676 16.924 1.00 93.75 179 GLN A C 1
ATOM 1423 O O . GLN A 1 179 ? -9.583 6.520 18.053 1.00 93.75 179 GLN A O 1
ATOM 1428 N N . LEU A 1 180 ? -9.293 6.504 15.824 1.00 93.06 180 LEU A N 1
ATOM 1429 C CA . LEU A 1 180 ? -7.895 6.068 15.876 1.00 93.06 180 LEU A CA 1
ATOM 1430 C C . LEU A 1 180 ? -7.018 7.074 16.619 1.00 93.06 180 LEU A C 1
ATOM 1432 O O . LEU A 1 180 ? -6.221 6.684 17.468 1.00 93.06 180 LEU A O 1
ATOM 1436 N N . VAL A 1 181 ? -7.166 8.366 16.323 1.00 92.50 181 VAL A N 1
ATOM 1437 C CA . VAL A 1 181 ? -6.424 9.426 17.018 1.00 92.50 181 VAL A CA 1
ATOM 1438 C C . VAL A 1 181 ? -6.732 9.393 18.517 1.00 92.50 181 VAL A C 1
ATOM 1440 O O . VAL A 1 181 ? -5.802 9.383 19.318 1.00 92.50 181 VAL A O 1
ATOM 1443 N N . GLN A 1 182 ? -8.004 9.285 18.908 1.00 92.00 182 GLN A N 1
ATOM 1444 C CA . GLN A 1 182 ? -8.399 9.180 20.318 1.00 92.00 182 GLN A CA 1
ATOM 1445 C C . GLN A 1 182 ? -7.864 7.903 20.986 1.00 92.00 182 GLN A C 1
ATOM 1447 O O . GLN A 1 182 ? -7.369 7.948 22.111 1.00 92.00 182 GLN A O 1
ATOM 1452 N N . PHE A 1 183 ? -7.914 6.766 20.290 1.00 91.38 183 PHE A N 1
ATOM 1453 C CA . PHE A 1 183 ? -7.382 5.485 20.758 1.00 91.38 183 PHE A CA 1
ATOM 1454 C C . PHE A 1 183 ? -5.866 5.537 20.995 1.00 91.38 183 PHE A C 1
ATOM 1456 O O . PHE A 1 183 ? -5.363 4.995 21.980 1.00 91.38 183 PHE A O 1
ATOM 1463 N N . LEU A 1 184 ? -5.134 6.214 20.109 1.00 89.94 184 LEU A N 1
ATOM 1464 C CA . LEU A 1 184 ? -3.695 6.418 20.246 1.00 89.94 184 LEU A CA 1
ATOM 1465 C C . LEU A 1 184 ? -3.355 7.420 21.362 1.00 89.94 184 LEU A C 1
ATOM 1467 O O . LEU A 1 184 ? -2.319 7.275 22.006 1.00 89.94 184 LEU A O 1
ATOM 1471 N N . GLU A 1 185 ? -4.206 8.416 21.613 1.00 87.75 185 GLU A N 1
ATOM 1472 C CA . GLU A 1 185 ? -4.014 9.409 22.682 1.00 87.75 185 GLU A CA 1
ATOM 1473 C C . GLU A 1 185 ? -4.331 8.871 24.080 1.00 87.75 185 GLU A C 1
ATOM 1475 O O . GLU A 1 185 ? -3.723 9.311 25.061 1.00 87.75 185 GLU A O 1
ATOM 1480 N N . ASN A 1 186 ? -5.238 7.900 24.182 1.00 84.12 186 ASN A N 1
ATOM 1481 C CA . ASN A 1 186 ? -5.582 7.271 25.450 1.00 84.12 186 ASN A CA 1
ATOM 1482 C C . ASN A 1 186 ? -4.423 6.397 25.982 1.00 84.12 186 ASN A C 1
ATOM 1484 O O . ASN A 1 186 ? -3.785 5.629 25.262 1.00 84.12 186 ASN A O 1
ATOM 1488 N N . TYR A 1 187 ? -4.118 6.542 27.276 1.00 52.41 187 TYR A N 1
ATOM 1489 C CA . TYR A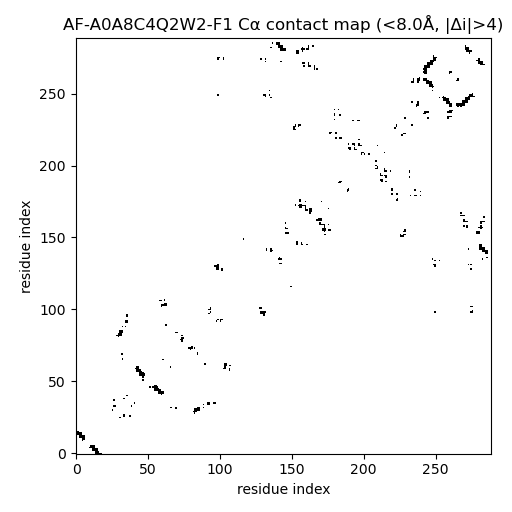 1 187 ? -2.912 5.999 27.915 1.00 52.41 187 TYR A CA 1
ATOM 1490 C C . TYR A 1 187 ? -2.811 4.459 27.841 1.00 52.41 187 TYR A C 1
ATOM 1492 O O . TYR A 1 187 ? -3.681 3.746 28.332 1.00 52.41 187 TYR A O 1
ATOM 1500 N N . GLY A 1 188 ? -1.692 3.956 27.290 1.00 59.97 188 GLY A N 1
ATOM 1501 C CA . GLY A 1 188 ? -1.310 2.529 27.244 1.00 59.97 188 GLY A CA 1
ATOM 1502 C C . GLY A 1 188 ? -0.744 2.060 25.892 1.00 59.97 188 GLY A C 1
ATOM 1503 O O . GLY A 1 188 ? 0.114 1.179 25.835 1.00 59.97 188 GLY A O 1
ATOM 1504 N N . THR A 1 189 ? -1.145 2.705 24.796 1.00 59.25 189 THR A N 1
ATOM 1505 C CA . THR A 1 189 ? -0.733 2.388 23.410 1.00 59.25 189 THR A CA 1
ATOM 1506 C C . THR A 1 189 ? 0.550 3.107 22.979 1.00 59.25 189 THR A C 1
ATOM 1508 O O . THR A 1 189 ? 1.335 2.553 22.205 1.00 59.25 189 THR A O 1
ATOM 1511 N N . SER A 1 190 ? 0.818 4.287 23.551 1.00 60.94 190 SER A N 1
ATOM 1512 C CA . SER A 1 190 ? 1.993 5.132 23.274 1.00 60.94 190 SER A CA 1
ATOM 1513 C C . SER A 1 190 ? 3.322 4.370 23.280 1.00 60.94 190 SER A C 1
ATOM 1515 O O . SER A 1 190 ? 4.061 4.426 22.299 1.00 60.94 190 SER A O 1
ATOM 1517 N N . GLN A 1 191 ? 3.622 3.581 24.319 1.00 64.94 191 GLN A N 1
ATOM 1518 C CA . GLN A 1 191 ? 4.890 2.838 24.363 1.00 64.94 191 GLN A CA 1
ATOM 1519 C C . GLN A 1 191 ? 4.968 1.707 23.335 1.00 64.94 191 GLN A C 1
ATOM 1521 O O . GLN A 1 191 ? 6.056 1.423 22.834 1.00 64.94 191 GLN A O 1
ATOM 1526 N N . THR A 1 192 ? 3.836 1.082 22.996 1.00 76.56 192 THR A N 1
ATOM 1527 C CA . THR A 1 192 ? 3.830 -0.019 22.028 1.00 76.56 192 THR A CA 1
ATOM 1528 C C . THR A 1 192 ? 4.223 0.507 20.651 1.00 76.56 192 THR A C 1
ATOM 1530 O O . THR A 1 192 ? 5.198 0.044 20.055 1.00 76.56 192 THR A O 1
ATOM 1533 N N . PHE A 1 193 ? 3.477 1.491 20.148 1.00 83.62 193 PHE A N 1
ATOM 1534 C CA . PHE A 1 193 ? 3.624 1.943 18.769 1.00 83.62 193 PHE A CA 1
ATOM 1535 C C . PHE A 1 193 ? 4.827 2.874 18.575 1.00 83.62 193 PHE A C 1
ATOM 1537 O O . PHE A 1 193 ? 5.434 2.871 17.505 1.00 83.62 193 PHE A O 1
ATOM 1544 N N . ALA A 1 194 ? 5.255 3.607 19.615 1.00 81.50 194 ALA A N 1
ATOM 1545 C CA . ALA A 1 194 ? 6.406 4.517 19.544 1.00 81.50 194 ALA A CA 1
ATOM 1546 C C . ALA A 1 194 ? 7.712 3.849 19.093 1.00 81.50 194 ALA A C 1
ATOM 1548 O O . ALA A 1 194 ? 8.586 4.510 18.524 1.00 81.50 194 ALA A O 1
ATOM 1549 N N . SER A 1 195 ? 7.874 2.551 19.358 1.00 82.38 195 SER A N 1
ATOM 1550 C CA . SER A 1 195 ? 9.056 1.794 18.934 1.00 82.38 195 SER A CA 1
ATOM 1551 C C . SER A 1 195 ? 9.128 1.604 17.413 1.00 82.38 195 SER A C 1
ATOM 1553 O O . SER A 1 195 ? 10.227 1.579 16.859 1.00 82.38 195 SER A O 1
ATOM 1555 N N . PHE A 1 196 ? 7.976 1.564 16.737 1.00 84.00 196 PHE A N 1
ATOM 1556 C CA . PHE A 1 196 ? 7.859 1.394 15.288 1.00 84.00 196 PHE A CA 1
ATOM 1557 C C . PHE A 1 196 ? 7.917 2.720 14.518 1.00 84.00 196 PHE A C 1
ATOM 1559 O O . PHE A 1 196 ? 8.150 2.717 13.312 1.00 84.00 196 PHE A O 1
ATOM 1566 N N . ILE A 1 197 ? 7.766 3.858 15.206 1.00 83.69 197 ILE A N 1
ATOM 1567 C CA . ILE A 1 197 ? 7.804 5.190 14.591 1.00 83.69 197 ILE A CA 1
ATOM 1568 C C . ILE A 1 197 ? 9.263 5.659 14.422 1.00 83.69 197 ILE A C 1
ATOM 1570 O O . ILE A 1 197 ? 9.999 5.784 15.416 1.00 83.69 197 ILE A O 1
ATOM 1574 N N . PRO A 1 198 ? 9.707 5.982 13.189 1.00 79.19 198 PRO A N 1
ATOM 1575 C CA . PRO A 1 198 ? 11.064 6.456 12.937 1.00 79.19 198 PRO A CA 1
ATOM 1576 C C . PRO A 1 198 ? 11.384 7.751 13.693 1.00 79.19 198 PRO A C 1
ATOM 1578 O O . PRO A 1 198 ? 10.586 8.688 13.726 1.00 79.19 198 PRO A O 1
ATOM 1581 N N . ALA A 1 199 ? 12.586 7.821 14.270 1.00 76.62 199 ALA A N 1
ATOM 1582 C CA . ALA A 1 199 ? 13.113 9.048 14.860 1.00 76.62 199 ALA A CA 1
ATOM 1583 C C . ALA A 1 199 ? 13.600 10.024 13.780 1.00 76.62 199 ALA A C 1
ATOM 1585 O O . ALA A 1 199 ? 14.243 9.615 12.798 1.00 76.62 199 ALA A O 1
ATOM 1586 N N . ILE A 1 200 ? 13.378 11.320 14.004 1.00 72.31 200 ILE A N 1
ATOM 1587 C CA . ILE A 1 200 ? 14.052 12.358 13.221 1.00 72.31 200 ILE A CA 1
ATOM 1588 C C . ILE A 1 200 ? 15.545 12.302 13.581 1.00 72.31 200 ILE A C 1
ATOM 1590 O O . ILE A 1 200 ? 15.919 12.283 14.748 1.00 72.31 200 ILE A O 1
ATOM 1594 N N . THR A 1 201 ? 16.417 12.204 12.577 1.00 63.31 201 THR A N 1
ATOM 1595 C CA . THR A 1 201 ? 17.883 12.243 12.763 1.00 63.31 201 THR A CA 1
ATOM 1596 C C . THR A 1 201 ? 18.493 13.192 11.739 1.00 63.31 201 THR A C 1
ATOM 1598 O O . THR A 1 201 ? 19.376 12.854 10.953 1.00 63.31 201 THR A O 1
ATOM 1601 N N . ASP A 1 202 ? 17.969 14.410 11.708 1.00 53.06 202 ASP A N 1
ATOM 1602 C CA . ASP A 1 202 ? 18.541 15.468 10.884 1.00 53.06 202 ASP A CA 1
ATOM 1603 C C . ASP A 1 202 ? 19.764 16.029 11.598 1.00 53.06 202 ASP A C 1
ATOM 1605 O O . ASP A 1 202 ? 19.655 16.879 12.471 1.00 53.06 202 ASP A O 1
ATOM 1609 N N . GLY A 1 203 ? 20.940 15.479 11.285 1.00 53.81 203 GLY A N 1
ATOM 1610 C CA . GLY A 1 203 ? 22.245 16.035 11.672 1.00 53.81 203 GLY A CA 1
ATOM 1611 C C . GLY A 1 203 ? 22.547 16.134 13.175 1.00 53.81 203 GLY A C 1
ATOM 1612 O O . GLY A 1 203 ? 23.624 16.600 13.534 1.00 53.81 203 GLY A O 1
ATOM 1613 N N . GLN A 1 204 ? 21.639 15.704 14.050 1.00 48.94 204 GLN A N 1
ATOM 1614 C CA . GLN A 1 204 ? 21.766 15.890 15.491 1.00 48.94 204 GLN A CA 1
ATOM 1615 C C . GLN A 1 204 ? 22.826 14.971 16.112 1.00 48.94 204 GLN A C 1
ATOM 1617 O O . GLN A 1 204 ? 22.920 13.776 15.813 1.00 48.94 204 GLN A O 1
ATOM 1622 N N . THR A 1 205 ? 23.631 15.560 16.996 1.00 50.09 205 THR A N 1
ATOM 1623 C CA . THR A 1 205 ? 24.581 14.880 17.878 1.00 50.09 205 THR A CA 1
ATOM 1624 C C . THR A 1 205 ? 23.861 13.883 18.802 1.00 50.09 205 THR A C 1
ATOM 1626 O O . THR A 1 205 ? 22.674 14.056 19.086 1.00 50.09 205 THR A O 1
ATOM 1629 N N . PRO A 1 206 ? 24.555 12.848 19.323 1.00 54.59 206 PRO A N 1
ATOM 1630 C CA . PRO A 1 206 ? 23.950 11.783 20.139 1.00 54.59 206 PRO A CA 1
ATOM 1631 C C . PRO A 1 206 ? 23.163 12.259 21.375 1.00 54.59 206 PRO A C 1
ATOM 1633 O O . PRO A 1 206 ? 22.382 11.497 21.931 1.00 54.59 206 PRO A O 1
ATOM 1636 N N . SER A 1 207 ? 23.349 13.511 21.805 1.00 54.91 207 SER A N 1
ATOM 1637 C CA . SER A 1 207 ? 22.697 14.123 22.966 1.00 54.91 207 SER A CA 1
ATOM 1638 C C . SER A 1 207 ? 21.295 14.698 22.705 1.00 54.91 207 SER A C 1
ATOM 1640 O O . SER A 1 207 ? 20.638 15.102 23.660 1.00 54.91 207 SER A O 1
ATOM 1642 N N . GLN A 1 208 ? 20.812 14.736 21.456 1.00 58.38 208 GLN A N 1
ATOM 1643 C CA . GLN A 1 208 ? 19.478 15.256 21.095 1.00 58.38 208 GLN A CA 1
ATOM 1644 C C . GLN A 1 208 ? 18.549 14.165 20.537 1.00 58.38 208 GLN A C 1
ATOM 1646 O O . GLN A 1 208 ? 17.765 14.397 19.624 1.00 58.38 208 GLN A O 1
ATOM 1651 N N . GLN A 1 209 ? 18.633 12.945 21.066 1.00 65.94 209 GLN A N 1
ATOM 1652 C CA . GLN A 1 209 ? 17.756 11.858 20.634 1.00 65.94 209 GLN A CA 1
ATOM 1653 C C . GLN A 1 209 ? 16.287 12.168 20.982 1.00 65.94 209 GLN A C 1
ATOM 1655 O O . GLN A 1 209 ? 15.937 12.381 22.142 1.00 65.94 209 GLN A O 1
ATOM 1660 N N . GLU A 1 210 ? 15.423 12.201 19.964 1.00 77.69 210 GLU A N 1
ATOM 1661 C CA . GLU A 1 210 ? 13.988 12.456 20.117 1.00 77.69 210 GLU A CA 1
ATOM 1662 C C . GLU A 1 210 ? 13.351 11.415 21.054 1.00 77.69 210 GLU A C 1
ATOM 1664 O O . GLU A 1 210 ? 13.429 10.205 20.810 1.00 77.69 210 GLU A O 1
ATOM 1669 N N . SER A 1 211 ? 12.708 11.871 22.135 1.00 83.06 211 SER A N 1
ATOM 1670 C CA . SER A 1 211 ? 12.087 10.958 23.098 1.00 83.06 211 SER A CA 1
ATOM 1671 C C . SER A 1 211 ? 10.961 10.140 22.438 1.00 83.06 211 SER A C 1
ATOM 1673 O O . SER A 1 211 ? 10.271 10.647 21.549 1.00 83.06 211 SER A O 1
ATOM 1675 N N . PRO A 1 212 ? 10.725 8.878 22.856 1.00 82.75 212 PRO A N 1
ATOM 1676 C CA . PRO A 1 212 ? 9.616 8.066 22.344 1.00 82.75 212 PRO A CA 1
ATOM 1677 C C . PRO A 1 212 ? 8.260 8.777 22.414 1.00 82.75 212 PRO A C 1
ATOM 1679 O O . PRO A 1 212 ? 7.513 8.755 21.441 1.00 82.75 212 PRO A O 1
ATOM 1682 N N . SER A 1 213 ? 7.984 9.483 23.513 1.00 83.50 213 SER A N 1
ATOM 1683 C CA . SER A 1 213 ? 6.740 10.236 23.694 1.00 83.50 213 SER A CA 1
ATOM 1684 C C . SER A 1 213 ? 6.593 11.371 22.681 1.00 83.50 213 SER A C 1
ATOM 1686 O O . SER A 1 213 ? 5.507 11.578 22.151 1.00 83.50 213 SER A O 1
ATOM 1688 N N . ARG A 1 214 ? 7.685 12.085 22.367 1.00 84.25 214 ARG A N 1
ATOM 1689 C CA . ARG A 1 214 ? 7.671 13.162 21.367 1.00 84.25 214 ARG A CA 1
ATOM 1690 C C . ARG A 1 214 ? 7.491 12.616 19.949 1.00 84.25 214 ARG A C 1
ATOM 1692 O O . ARG A 1 214 ? 6.687 13.166 19.201 1.00 84.25 214 ARG A O 1
ATOM 1699 N N . ARG A 1 215 ? 8.164 11.505 19.619 1.00 84.94 215 ARG A N 1
ATOM 1700 C CA . ARG A 1 215 ? 7.980 10.783 18.344 1.00 84.94 215 ARG A CA 1
ATOM 1701 C C . ARG A 1 215 ? 6.531 10.369 18.139 1.00 84.94 215 ARG A C 1
ATOM 1703 O O . ARG A 1 215 ? 5.966 10.599 17.075 1.00 84.94 215 ARG A O 1
ATOM 1710 N N . PHE A 1 216 ? 5.941 9.781 19.174 1.00 88.12 216 PHE A N 1
ATOM 1711 C CA . PHE A 1 216 ? 4.561 9.324 19.150 1.00 88.12 216 PHE A CA 1
ATOM 1712 C C . PHE A 1 216 ? 3.575 10.490 19.029 1.00 88.12 216 PHE A C 1
ATOM 1714 O O . PHE A 1 216 ? 2.719 10.470 18.152 1.00 88.12 216 PHE A O 1
ATOM 1721 N N . ALA A 1 217 ? 3.749 11.555 19.819 1.00 88.06 217 ALA A N 1
ATOM 1722 C CA . ALA A 1 217 ? 2.908 12.750 19.729 1.00 88.06 217 ALA A CA 1
ATOM 1723 C C . ALA A 1 217 ? 2.949 13.394 18.331 1.00 88.06 217 ALA A C 1
ATOM 1725 O O . ALA A 1 217 ? 1.911 13.787 17.803 1.00 88.06 217 ALA A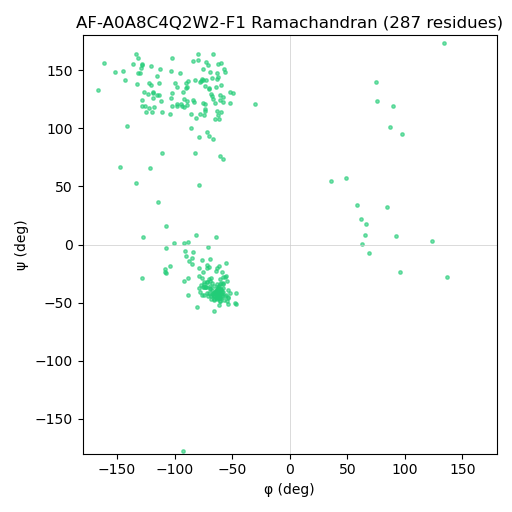 O 1
ATOM 1726 N N . ARG A 1 218 ? 4.131 13.457 17.700 1.00 88.25 218 ARG A N 1
ATOM 1727 C CA . ARG A 1 218 ? 4.280 13.945 16.320 1.00 88.25 218 ARG A CA 1
ATOM 1728 C C . ARG A 1 218 ? 3.505 13.083 15.324 1.00 88.25 218 ARG A C 1
ATOM 1730 O O . ARG A 1 218 ? 2.815 13.625 14.471 1.00 88.25 218 ARG A O 1
ATOM 1737 N N . TYR A 1 219 ? 3.624 11.763 15.431 1.00 88.12 219 TYR A N 1
ATOM 1738 C CA . TYR A 1 219 ? 2.909 10.829 14.563 1.00 88.12 219 TYR A CA 1
ATOM 1739 C C . TYR A 1 219 ? 1.388 10.970 14.693 1.00 88.12 219 TYR A C 1
ATOM 1741 O O . TYR A 1 219 ? 0.693 11.102 13.691 1.00 88.12 219 TYR A O 1
ATOM 1749 N N . VAL A 1 220 ? 0.870 11.037 15.923 1.00 89.81 220 VAL A N 1
ATOM 1750 C CA . VAL A 1 220 ? -0.564 11.253 16.175 1.00 89.81 220 VAL A CA 1
ATOM 1751 C C . VAL A 1 220 ? -1.033 12.601 15.614 1.00 89.81 220 VAL A C 1
ATOM 1753 O O . VAL A 1 220 ? -2.101 12.677 15.010 1.00 89.81 220 VAL A O 1
ATOM 1756 N N . ALA A 1 221 ? -0.226 13.660 15.740 1.00 87.62 221 ALA A N 1
ATOM 1757 C CA . ALA A 1 221 ? -0.532 14.959 15.142 1.00 87.62 221 ALA A CA 1
ATOM 1758 C C . ALA A 1 221 ? -0.584 14.904 13.601 1.00 87.62 221 ALA A C 1
ATOM 1760 O O . ALA A 1 221 ? -1.471 15.515 13.007 1.00 87.62 221 ALA A O 1
ATOM 1761 N N . GLY A 1 222 ? 0.309 14.140 12.965 1.00 86.75 222 GLY A N 1
ATOM 1762 C CA . GLY A 1 222 ? 0.282 13.864 11.525 1.00 86.75 222 GLY A CA 1
ATOM 1763 C C . GLY A 1 222 ? -0.972 13.096 11.100 1.00 86.75 222 GLY A C 1
ATOM 1764 O O . GLY A 1 222 ? -1.701 13.494 10.185 1.00 86.75 222 GLY A O 1
ATOM 1765 N N . LEU A 1 223 ? -1.317 12.042 11.845 1.00 85.50 223 LEU A N 1
ATOM 1766 C CA . LEU A 1 223 ? -2.581 11.337 11.656 1.00 85.50 223 LEU A CA 1
ATOM 1767 C C . LEU A 1 223 ? -3.787 12.245 11.881 1.00 85.50 223 LEU A C 1
ATOM 1769 O O . LEU A 1 223 ? -4.798 12.037 11.233 1.00 85.50 223 LEU A O 1
ATOM 1773 N N . ARG A 1 224 ? -3.729 13.271 12.724 1.00 86.25 224 ARG A N 1
ATOM 1774 C CA . ARG A 1 224 ? -4.828 14.236 12.867 1.00 86.25 224 ARG A CA 1
ATOM 1775 C C . ARG A 1 224 ? -4.913 15.210 11.685 1.00 86.25 224 ARG A C 1
ATOM 1777 O O . ARG A 1 224 ? -6.010 15.611 11.312 1.00 86.25 224 ARG A O 1
ATOM 1784 N N . SER A 1 225 ? -3.778 15.587 11.098 1.00 83.19 225 SER A N 1
ATOM 1785 C CA . SER A 1 225 ? -3.692 16.642 10.078 1.00 83.19 225 SER A CA 1
ATOM 1786 C C . SER A 1 225 ? -3.965 16.187 8.644 1.00 83.19 225 SER A C 1
ATOM 1788 O O . SER A 1 225 ? -4.123 17.036 7.770 1.00 83.19 225 SER A O 1
ATOM 1790 N N . GLY A 1 226 ? -4.026 14.882 8.379 1.00 78.56 226 GLY A N 1
ATOM 1791 C CA . GLY A 1 226 ? -4.232 14.376 7.019 1.00 78.56 226 GLY A CA 1
ATOM 1792 C C . GLY A 1 226 ? -3.151 13.422 6.514 1.00 78.56 226 GLY A C 1
ATOM 1793 O O . GLY A 1 226 ? -3.239 12.995 5.369 1.00 78.56 226 GLY A O 1
ATOM 1794 N N . GLU A 1 227 ? -2.148 13.047 7.310 1.00 80.38 227 GLU A N 1
ATOM 1795 C CA . GLU A 1 227 ? -1.125 12.099 6.847 1.00 80.38 227 GLU A CA 1
ATOM 1796 C C . GLU A 1 227 ? -1.712 10.720 6.508 1.00 80.38 227 GLU A C 1
ATOM 1798 O O . GLU A 1 227 ? -2.787 10.338 6.988 1.00 80.38 227 GLU A O 1
ATOM 1803 N N . TRP A 1 228 ? -1.011 10.003 5.629 1.00 75.38 228 TRP A N 1
ATOM 1804 C CA . TRP A 1 228 ? -1.406 8.681 5.154 1.00 75.38 228 TRP A CA 1
ATOM 1805 C C . TRP A 1 228 ? -1.295 7.640 6.266 1.00 75.38 228 TRP A C 1
ATOM 1807 O O . TRP A 1 228 ? -0.430 7.725 7.136 1.00 75.38 228 TRP A O 1
ATOM 1817 N N . ALA A 1 229 ? -2.166 6.635 6.209 1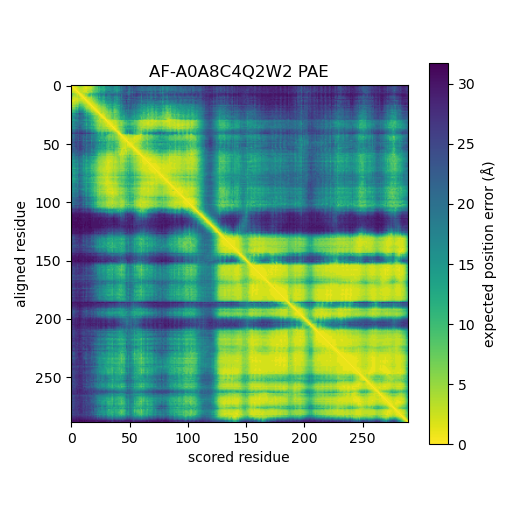.00 82.81 229 ALA A N 1
ATOM 1818 C CA . ALA A 1 229 ? -2.064 5.481 7.084 1.00 82.81 229 ALA A CA 1
ATOM 1819 C C . ALA A 1 229 ? -0.897 4.596 6.630 1.00 82.81 229 ALA A C 1
ATOM 1821 O O . ALA A 1 229 ? -0.904 4.052 5.525 1.00 82.81 229 ALA A O 1
ATOM 1822 N N . ASP A 1 230 ? 0.100 4.458 7.493 1.00 84.00 230 ASP A N 1
ATOM 1823 C CA . ASP A 1 230 ? 1.189 3.502 7.352 1.00 84.00 230 ASP A CA 1
ATOM 1824 C C . ASP A 1 230 ? 0.857 2.189 8.079 1.00 84.00 230 ASP A C 1
ATOM 1826 O O . ASP A 1 230 ? -0.207 2.027 8.675 1.00 84.00 230 ASP A O 1
ATOM 1830 N N . ASN A 1 231 ? 1.792 1.240 8.079 1.00 86.12 231 ASN A N 1
ATOM 1831 C CA . ASN A 1 231 ? 1.604 -0.054 8.742 1.00 86.12 231 ASN A CA 1
ATOM 1832 C C . ASN A 1 231 ? 1.297 0.076 10.247 1.00 86.12 231 ASN A C 1
ATOM 1834 O O . ASN A 1 231 ? 0.624 -0.787 10.807 1.00 86.12 231 ASN A O 1
ATOM 1838 N N . VAL A 1 232 ? 1.769 1.147 10.900 1.00 88.81 232 VAL A N 1
ATOM 1839 C CA . VAL A 1 232 ? 1.466 1.422 12.312 1.00 88.81 232 VAL A CA 1
ATOM 1840 C C . VAL A 1 232 ? -0.010 1.781 12.470 1.00 88.81 232 VAL A C 1
ATOM 1842 O O . VAL A 1 232 ? -0.673 1.225 13.344 1.00 88.81 232 VAL A O 1
ATOM 1845 N N . ALA A 1 233 ? -0.548 2.633 11.593 1.00 90.19 233 ALA A N 1
ATOM 1846 C CA . ALA A 1 233 ? -1.965 2.982 11.595 1.00 90.19 233 ALA A CA 1
ATOM 1847 C C . ALA A 1 233 ? -2.843 1.765 11.276 1.00 90.19 233 ALA A C 1
ATOM 1849 O O . ALA A 1 233 ? -3.857 1.567 11.941 1.00 90.19 233 ALA A O 1
ATOM 1850 N N . VAL A 1 234 ? -2.443 0.922 10.314 1.00 91.75 234 VAL A N 1
ATOM 1851 C CA . VAL A 1 234 ? -3.187 -0.304 9.972 1.00 91.75 234 VAL A CA 1
ATOM 1852 C C . VAL A 1 234 ? -3.269 -1.251 11.174 1.00 91.75 234 VAL A C 1
ATOM 1854 O O . VAL A 1 234 ? -4.363 -1.684 11.537 1.00 91.75 234 VAL A O 1
ATOM 1857 N N . GLN A 1 235 ? -2.140 -1.517 11.843 1.00 92.31 235 GLN A N 1
ATOM 1858 C CA . GLN A 1 235 ? -2.109 -2.350 13.051 1.00 92.31 235 GLN A CA 1
ATOM 1859 C C . GLN A 1 235 ? -2.937 -1.737 14.191 1.00 92.31 235 GLN A C 1
ATOM 1861 O O . GLN A 1 235 ? -3.676 -2.443 14.876 1.00 92.31 235 GLN A O 1
ATOM 1866 N N . ALA A 1 236 ? -2.841 -0.423 14.395 1.00 92.38 236 ALA A N 1
ATOM 1867 C CA . ALA A 1 236 ? -3.588 0.259 15.442 1.00 92.38 236 ALA A CA 1
ATOM 1868 C C . ALA A 1 236 ? -5.104 0.262 15.179 1.00 92.38 236 ALA A C 1
ATOM 1870 O O . ALA A 1 236 ? -5.870 0.141 16.130 1.00 92.38 236 ALA A O 1
ATOM 1871 N N . VAL A 1 237 ? -5.553 0.326 13.919 1.00 94.12 237 VAL A N 1
ATOM 1872 C CA . VAL A 1 237 ? -6.976 0.162 13.566 1.00 94.12 237 VAL A CA 1
ATOM 1873 C C . VAL A 1 237 ? -7.458 -1.261 13.824 1.00 94.12 237 VAL A C 1
ATOM 1875 O O . VAL A 1 237 ? -8.546 -1.423 14.377 1.00 94.12 237 VAL A O 1
ATOM 1878 N N . ALA A 1 238 ? -6.658 -2.276 13.478 1.00 94.50 238 ALA A N 1
ATOM 1879 C CA . ALA A 1 238 ? -6.987 -3.668 13.782 1.00 94.50 238 ALA A CA 1
ATOM 1880 C C . ALA A 1 238 ? -7.217 -3.861 15.290 1.00 94.50 238 ALA A C 1
ATOM 1882 O O . ALA A 1 238 ? -8.214 -4.451 15.697 1.00 94.50 238 ALA A O 1
ATOM 1883 N N . GLU A 1 239 ? -6.347 -3.285 16.126 1.00 92.62 239 GLU A N 1
ATOM 1884 C CA . GLU A 1 239 ? -6.490 -3.315 17.586 1.00 92.62 239 GLU A CA 1
ATOM 1885 C C . GLU A 1 239 ? -7.674 -2.499 18.103 1.00 92.62 239 GLU A C 1
ATOM 1887 O O . GLU A 1 239 ? -8.439 -2.999 18.922 1.00 92.62 239 GLU A O 1
ATOM 1892 N N . MET A 1 240 ? -7.837 -1.265 17.626 1.00 92.88 240 MET A N 1
ATOM 1893 C CA . MET A 1 240 ? -8.900 -0.360 18.062 1.00 92.88 240 MET A CA 1
ATOM 1894 C C . MET A 1 240 ? -10.289 -0.948 17.814 1.00 92.88 240 MET A C 1
ATOM 1896 O O . MET A 1 240 ? -11.162 -0.851 18.672 1.00 92.88 240 MET A O 1
ATOM 1900 N N . LEU A 1 241 ? -10.495 -1.527 16.630 1.00 93.62 241 LEU A N 1
ATOM 1901 C CA . LEU A 1 241 ? -11.784 -2.083 16.222 1.00 93.62 241 LEU A CA 1
ATOM 1902 C C . LEU A 1 241 ? -11.928 -3.564 16.576 1.00 93.62 241 LEU A C 1
ATOM 1904 O O . LEU A 1 241 ? -12.999 -4.129 16.369 1.00 93.62 241 LEU A O 1
ATOM 1908 N N . ASN A 1 242 ? -10.864 -4.188 17.091 1.00 93.62 242 ASN A N 1
ATOM 1909 C CA . ASN A 1 242 ? -10.778 -5.625 17.309 1.00 93.62 242 ASN A CA 1
ATOM 1910 C C . ASN A 1 242 ? -11.221 -6.414 16.060 1.00 93.62 242 ASN A C 1
ATOM 1912 O O . ASN A 1 242 ? -12.160 -7.206 16.113 1.00 93.62 242 ASN A O 1
ATOM 1916 N N . ILE A 1 243 ? -10.563 -6.172 14.923 1.00 95.12 243 ILE A N 1
ATOM 1917 C CA . ILE A 1 243 ? -10.825 -6.826 13.626 1.00 95.12 243 ILE A CA 1
ATOM 1918 C C . ILE A 1 243 ? -9.533 -7.384 13.032 1.00 95.12 243 ILE A C 1
ATOM 1920 O O . ILE A 1 243 ? -8.450 -6.856 13.286 1.00 95.12 243 ILE A O 1
ATOM 1924 N N . ASN A 1 244 ? -9.650 -8.400 12.181 1.00 95.56 244 ASN A N 1
ATOM 1925 C CA . ASN A 1 244 ? -8.568 -8.794 11.286 1.00 95.56 244 ASN A CA 1
ATOM 1926 C C . ASN A 1 244 ? -8.667 -7.994 9.982 1.00 95.56 244 ASN A C 1
ATOM 1928 O O . ASN A 1 244 ? -9.760 -7.779 9.457 1.00 95.56 244 ASN A O 1
ATOM 1932 N N . ILE A 1 245 ? -7.526 -7.581 9.443 1.00 95.12 245 ILE A N 1
ATOM 1933 C CA . ILE A 1 245 ? -7.400 -6.863 8.181 1.00 95.12 245 ILE A CA 1
ATOM 1934 C C . ILE A 1 245 ? -6.535 -7.705 7.252 1.00 95.12 245 ILE A C 1
ATOM 1936 O O . ILE A 1 245 ? -5.337 -7.879 7.474 1.00 95.12 245 ILE A O 1
ATOM 1940 N N . GLN A 1 246 ? -7.148 -8.193 6.185 1.00 93.88 246 GLN A N 1
ATOM 1941 C CA . GLN A 1 246 ? -6.466 -8.873 5.100 1.00 93.88 246 GLN A CA 1
ATOM 1942 C C . GLN A 1 246 ? -6.137 -7.873 3.995 1.00 93.88 246 GLN A C 1
ATOM 1944 O O . GLN A 1 246 ? -7.034 -7.269 3.410 1.00 93.88 246 GLN A O 1
ATOM 1949 N N . VAL A 1 247 ? -4.854 -7.696 3.692 1.00 91.31 247 VAL A N 1
ATOM 1950 C CA . VAL A 1 247 ? -4.393 -6.804 2.626 1.00 91.31 247 VAL A CA 1
ATOM 1951 C C . VAL A 1 247 ? -3.980 -7.630 1.419 1.00 91.31 247 VAL A C 1
ATOM 1953 O O . VAL A 1 247 ? -2.977 -8.353 1.446 1.00 91.31 247 VAL A O 1
ATOM 1956 N N . LEU A 1 248 ? -4.753 -7.498 0.347 1.00 88.44 248 LEU A N 1
ATOM 1957 C CA . LEU A 1 248 ? -4.426 -8.035 -0.961 1.00 88.44 248 LEU A CA 1
ATOM 1958 C C . LEU A 1 248 ? -3.613 -7.000 -1.740 1.00 88.44 248 LEU A C 1
ATOM 1960 O O . LEU A 1 248 ? -4.072 -5.882 -1.956 1.00 88.44 248 LEU A O 1
ATOM 1964 N N . ASN A 1 249 ? -2.418 -7.365 -2.189 1.00 83.06 249 ASN A N 1
ATOM 1965 C CA . ASN A 1 249 ? -1.616 -6.51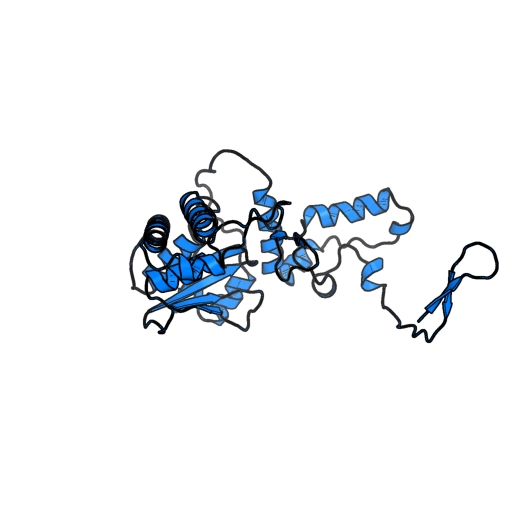0 -3.058 1.00 83.06 249 ASN A CA 1
ATOM 1966 C C . ASN A 1 249 ? -1.101 -7.304 -4.262 1.00 83.06 249 ASN A C 1
ATOM 1968 O O . ASN A 1 249 ? -1.057 -8.533 -4.252 1.00 83.06 249 ASN A O 1
ATOM 1972 N N . ASN A 1 250 ? -0.719 -6.580 -5.302 1.00 70.06 250 ASN A N 1
ATOM 1973 C CA . ASN A 1 250 ? -0.251 -7.133 -6.571 1.00 70.06 250 ASN A CA 1
ATOM 1974 C C . ASN A 1 250 ? 1.263 -7.376 -6.642 1.00 70.06 250 ASN A C 1
ATOM 1976 O O . ASN A 1 250 ? 1.734 -8.009 -7.581 1.00 70.06 250 ASN A O 1
ATOM 1980 N N . ILE A 1 251 ? 2.030 -6.897 -5.661 1.00 68.38 251 ILE A N 1
ATOM 1981 C CA . ILE A 1 251 ? 3.484 -7.093 -5.587 1.00 68.38 251 ILE A CA 1
ATOM 1982 C C . ILE A 1 251 ? 3.802 -8.497 -5.072 1.00 68.38 251 ILE A C 1
ATOM 1984 O O . ILE A 1 251 ? 4.737 -9.144 -5.541 1.00 68.38 251 ILE A O 1
ATOM 1988 N N . THR A 1 252 ? 3.006 -8.981 -4.123 1.00 68.94 252 THR A N 1
ATOM 1989 C CA . THR A 1 252 ? 3.054 -10.332 -3.569 1.00 68.94 252 THR A CA 1
ATOM 1990 C C . THR A 1 252 ? 1.703 -11.017 -3.790 1.00 68.94 252 THR A C 1
ATOM 1992 O O . THR A 1 252 ? 0.999 -11.296 -2.821 1.00 68.94 252 THR A O 1
ATOM 1995 N N . PRO A 1 253 ? 1.307 -11.290 -5.049 1.00 69.81 253 PRO A N 1
ATOM 1996 C CA . PRO A 1 253 ? -0.048 -11.730 -5.386 1.00 69.81 253 PRO A CA 1
ATOM 1997 C C . PRO A 1 253 ? -0.411 -13.092 -4.787 1.00 69.81 253 PRO A C 1
ATOM 1999 O O . PRO A 1 253 ? -1.594 -13.374 -4.592 1.00 69.81 253 PRO A O 1
ATOM 2002 N N . ASP A 1 254 ? 0.585 -13.915 -4.457 1.00 73.81 254 ASP A N 1
ATOM 2003 C CA . ASP A 1 254 ? 0.412 -15.218 -3.807 1.00 73.81 254 ASP A CA 1
ATOM 2004 C C . ASP A 1 254 ? 0.156 -15.101 -2.299 1.00 73.81 254 ASP A C 1
ATOM 2006 O O . ASP A 1 254 ? -0.380 -16.022 -1.682 1.00 73.81 254 ASP A O 1
ATOM 2010 N N . TRP A 1 255 ? 0.516 -13.966 -1.693 1.00 78.12 255 TRP A N 1
ATOM 2011 C CA . TRP A 1 255 ? 0.478 -13.765 -0.251 1.00 78.12 255 TRP A CA 1
ATOM 2012 C C . TRP A 1 255 ? -0.485 -12.644 0.133 1.00 78.12 255 TRP A C 1
ATOM 2014 O O . TRP A 1 255 ? -0.281 -11.475 -0.189 1.00 78.12 255 TRP A O 1
ATOM 2024 N N . MET A 1 256 ? -1.510 -12.998 0.903 1.00 83.88 256 MET A N 1
ATOM 2025 C CA . MET A 1 256 ? -2.398 -12.028 1.534 1.00 83.88 256 MET A CA 1
ATOM 2026 C C . MET A 1 256 ? -1.819 -11.648 2.895 1.00 83.88 256 MET A C 1
ATOM 2028 O O . MET A 1 256 ? -1.615 -12.518 3.744 1.00 83.88 256 MET A O 1
ATOM 2032 N N . HIS A 1 257 ? -1.517 -10.368 3.111 1.00 87.94 257 HIS A N 1
ATOM 2033 C CA . HIS A 1 257 ? -1.018 -9.941 4.417 1.00 87.94 257 HIS A CA 1
ATOM 2034 C C . HIS A 1 257 ? -2.164 -9.949 5.421 1.00 87.94 257 HIS A C 1
ATOM 2036 O O . HIS A 1 257 ? -3.102 -9.174 5.285 1.00 87.94 257 HIS A O 1
ATOM 2042 N N . ASP A 1 258 ? -2.076 -10.824 6.416 1.00 91.31 258 ASP A N 1
ATOM 2043 C CA . ASP A 1 258 ? -3.061 -10.933 7.487 1.00 91.31 258 ASP A CA 1
ATOM 2044 C C . ASP A 1 258 ? -2.570 -10.160 8.716 1.00 91.31 258 ASP A C 1
ATOM 2046 O O . ASP A 1 258 ? -1.490 -10.433 9.249 1.00 91.31 258 ASP A O 1
ATOM 2050 N N . ILE A 1 259 ? -3.343 -9.160 9.126 1.00 94.06 259 ILE A N 1
ATOM 2051 C CA . ILE A 1 259 ? -3.052 -8.263 10.244 1.00 94.06 259 ILE A CA 1
ATOM 2052 C C . ILE A 1 259 ? -4.170 -8.458 11.259 1.00 94.06 259 ILE A C 1
ATOM 2054 O O . ILE A 1 259 ? -5.339 -8.322 10.923 1.00 94.06 259 ILE A O 1
ATOM 2058 N N . HIS A 1 260 ? -3.837 -8.761 12.506 1.00 94.56 260 HIS A N 1
ATOM 2059 C CA . HIS A 1 260 ? -4.828 -9.031 13.546 1.00 94.56 260 HIS A CA 1
ATOM 2060 C C . HIS A 1 260 ? -4.494 -8.268 14.836 1.00 94.56 260 HIS A C 1
ATOM 2062 O O . HIS A 1 260 ? -3.359 -7.797 15.005 1.00 94.56 260 HIS A O 1
ATOM 2068 N N . PRO A 1 261 ? -5.451 -8.140 15.772 1.00 92.12 261 PRO A N 1
ATOM 2069 C CA . PRO A 1 261 ? -5.192 -7.534 17.070 1.00 92.12 261 PRO A CA 1
ATOM 2070 C C . PRO A 1 261 ? -4.061 -8.264 17.807 1.00 92.12 261 PRO A C 1
ATOM 2072 O O . PRO A 1 261 ? -3.823 -9.465 17.625 1.00 92.12 261 PRO A O 1
ATOM 2075 N N . ARG A 1 262 ? -3.327 -7.547 18.663 1.00 84.50 262 ARG A N 1
ATOM 2076 C CA . ARG A 1 262 ? -2.278 -8.167 19.481 1.00 84.50 262 ARG A CA 1
ATOM 2077 C C . ARG A 1 262 ? -2.901 -9.136 20.487 1.00 84.50 262 ARG A C 1
ATOM 2079 O O . ARG A 1 262 ? -3.734 -8.743 21.292 1.00 84.50 262 ARG A O 1
ATOM 2086 N N . GLY A 1 263 ? -2.440 -10.386 20.479 1.00 80.69 263 GLY A N 1
ATOM 2087 C CA . GLY A 1 263 ? -2.797 -11.406 21.474 1.00 80.69 263 GLY A CA 1
ATOM 2088 C C . GLY A 1 263 ? -3.939 -12.341 21.075 1.00 80.69 263 GLY A C 1
ATOM 2089 O O . GLY A 1 263 ? -3.960 -13.475 21.546 1.00 80.69 263 GLY A O 1
ATOM 2090 N N . SER A 1 264 ? -4.830 -11.935 20.171 1.00 84.88 264 SER A N 1
ATOM 2091 C CA . SER A 1 264 ? -5.911 -12.794 19.680 1.00 84.88 264 SER A CA 1
ATOM 2092 C C . SER A 1 264 ? -6.330 -12.411 18.268 1.00 84.88 264 SER A C 1
ATOM 2094 O O . SER A 1 264 ? -6.287 -11.244 17.886 1.00 84.88 264 SER A O 1
ATOM 2096 N N . ARG A 1 265 ? -6.770 -13.408 17.499 1.00 92.81 265 ARG A N 1
ATOM 2097 C CA . ARG A 1 265 ? -7.475 -13.186 16.238 1.00 92.81 265 ARG A CA 1
ATOM 2098 C C . ARG A 1 265 ? -8.923 -12.801 16.541 1.00 92.81 265 ARG A C 1
ATOM 2100 O O . ARG A 1 265 ? -9.515 -13.365 17.458 1.00 92.81 265 ARG A O 1
ATOM 2107 N N . SER A 1 266 ? -9.464 -11.843 15.800 1.00 92.50 266 SER A N 1
ATOM 2108 C CA . SER A 1 266 ? -10.883 -11.490 15.874 1.00 92.50 266 SER A CA 1
ATOM 2109 C C . SER A 1 266 ? -11.733 -12.476 15.071 1.00 92.50 266 SER A C 1
ATOM 2111 O O . SER A 1 266 ? -11.232 -13.108 14.140 1.00 92.50 266 SER A O 1
ATOM 2113 N N . ASP A 1 267 ? -13.023 -12.567 15.381 1.00 91.25 267 ASP A N 1
ATOM 2114 C CA . ASP A 1 267 ? -14.000 -13.265 14.537 1.00 91.25 267 ASP A CA 1
ATOM 2115 C C . ASP A 1 267 ? -14.364 -12.437 13.291 1.00 91.25 267 ASP A C 1
ATOM 2117 O O . ASP A 1 267 ? -14.748 -12.982 12.257 1.00 91.25 267 ASP A O 1
ATOM 2121 N N . ASN A 1 268 ? -14.186 -11.115 13.358 1.00 92.56 268 ASN A N 1
ATOM 2122 C CA . ASN A 1 268 ? -14.495 -10.199 12.267 1.00 92.56 268 ASN A CA 1
ATOM 2123 C C . ASN A 1 268 ? -13.262 -9.981 11.391 1.00 92.56 268 ASN A C 1
ATOM 2125 O O . ASN A 1 268 ? -12.211 -9.563 11.881 1.00 92.56 268 ASN A O 1
ATOM 2129 N N . THR A 1 269 ? -13.394 -10.220 10.087 1.00 93.12 269 THR A N 1
ATOM 2130 C CA . THR A 1 269 ? -12.317 -10.020 9.109 1.00 93.12 269 THR A CA 1
ATOM 2131 C C . THR A 1 269 ? -12.803 -9.124 7.985 1.00 93.12 269 THR A C 1
ATOM 2133 O O . THR A 1 269 ? -13.866 -9.366 7.422 1.00 93.12 269 THR A O 1
ATOM 2136 N N . ILE A 1 270 ? -12.009 -8.108 7.656 1.00 93.69 270 ILE A N 1
ATOM 2137 C CA . ILE A 1 270 ? -12.205 -7.273 6.473 1.00 93.69 270 ILE A CA 1
ATOM 2138 C C . ILE A 1 270 ? -11.068 -7.503 5.485 1.00 93.69 270 ILE A C 1
ATOM 2140 O O . ILE A 1 270 ? -9.936 -7.783 5.886 1.00 93.69 270 ILE A O 1
ATOM 2144 N N . THR A 1 271 ? -11.353 -7.321 4.200 1.00 91.88 271 THR A N 1
ATOM 2145 C CA . THR A 1 271 ? -10.354 -7.435 3.140 1.00 91.88 271 THR A CA 1
ATOM 2146 C C . THR A 1 271 ? -10.235 -6.102 2.410 1.00 91.88 271 THR A C 1
ATOM 2148 O O . THR A 1 271 ? -11.227 -5.500 2.017 1.00 91.88 271 THR A O 1
ATOM 2151 N N . ILE A 1 272 ? -9.009 -5.621 2.234 1.00 91.75 272 ILE A N 1
ATOM 2152 C CA . ILE A 1 272 ? -8.704 -4.379 1.521 1.00 91.75 272 ILE A CA 1
ATOM 2153 C C . ILE A 1 272 ? -7.626 -4.635 0.471 1.00 91.75 272 ILE A C 1
ATOM 2155 O O . ILE A 1 272 ? -6.795 -5.532 0.611 1.00 91.75 272 ILE A O 1
ATOM 2159 N N . GLY A 1 273 ? -7.638 -3.848 -0.596 1.00 88.19 273 GLY A N 1
ATOM 2160 C CA . GLY A 1 273 ? -6.626 -3.878 -1.643 1.00 88.19 273 GLY A CA 1
ATOM 2161 C C . GLY A 1 273 ? -5.553 -2.823 -1.402 1.00 88.19 273 GLY A C 1
ATOM 2162 O O . GLY A 1 273 ? -5.865 -1.754 -0.886 1.00 88.19 273 GLY A O 1
ATOM 2163 N N . LEU A 1 274 ? -4.311 -3.097 -1.796 1.00 81.06 274 LEU A N 1
ATOM 2164 C CA . LEU A 1 274 ? -3.202 -2.141 -1.790 1.00 81.06 274 LEU A CA 1
ATOM 2165 C C . LEU A 1 274 ? -2.532 -2.113 -3.167 1.00 81.06 274 LEU A C 1
ATOM 2167 O O . LEU A 1 274 ? -1.988 -3.116 -3.630 1.00 81.06 274 LEU A O 1
ATOM 2171 N N . ILE A 1 275 ? -2.549 -0.945 -3.802 1.00 73.25 275 ILE A N 1
ATOM 2172 C CA . ILE A 1 275 ? -1.969 -0.695 -5.125 1.00 73.25 275 ILE A CA 1
ATOM 2173 C C . ILE A 1 275 ? -0.642 0.039 -4.960 1.00 73.25 275 ILE A C 1
ATOM 2175 O O . ILE A 1 275 ? -0.574 1.086 -4.307 1.00 73.25 275 ILE A O 1
ATOM 2179 N N . GLY A 1 276 ? 0.419 -0.519 -5.549 1.00 64.19 276 GLY A N 1
ATOM 2180 C CA . GLY A 1 276 ? 1.720 0.144 -5.672 1.00 64.19 276 GLY A CA 1
ATOM 2181 C C . GLY A 1 276 ? 2.407 0.499 -4.348 1.00 64.19 276 GLY A C 1
ATOM 2182 O O . GLY A 1 276 ? 3.246 1.395 -4.348 1.00 64.19 276 GLY A O 1
ATOM 2183 N N . GLU A 1 277 ? 2.050 -0.172 -3.245 1.00 68.31 277 GLU A N 1
ATOM 2184 C CA . GLU A 1 277 ? 2.436 0.144 -1.851 1.00 68.31 277 GLU A CA 1
ATOM 2185 C C . GLU A 1 277 ? 1.887 1.477 -1.298 1.00 68.31 277 GLU A C 1
ATOM 2187 O O . GLU A 1 277 ? 2.285 1.881 -0.207 1.00 68.31 277 GLU A O 1
ATOM 2192 N N . GLN A 1 278 ? 0.983 2.169 -2.004 1.00 65.75 278 GLN A N 1
ATOM 2193 C CA . GLN A 1 278 ? 0.593 3.547 -1.652 1.00 65.75 278 GLN A CA 1
ATOM 2194 C C . GLN A 1 278 ? -0.914 3.785 -1.538 1.00 65.75 278 GLN A C 1
ATOM 2196 O O . GLN A 1 278 ? -1.335 4.658 -0.779 1.00 65.75 278 GLN A O 1
ATOM 2201 N N . HIS A 1 279 ? -1.737 3.040 -2.278 1.00 74.19 279 HIS A N 1
ATOM 2202 C CA . HIS A 1 279 ? -3.160 3.350 -2.402 1.00 74.19 279 HIS A CA 1
ATOM 2203 C C . HIS A 1 279 ? -4.041 2.185 -1.954 1.00 74.19 279 HIS A C 1
ATOM 2205 O O . HIS A 1 279 ? -4.008 1.112 -2.552 1.00 74.19 279 HIS A O 1
ATOM 2211 N N . TYR A 1 280 ? -4.839 2.409 -0.908 1.00 82.31 280 TYR A N 1
ATOM 2212 C CA . TYR A 1 280 ? -5.777 1.416 -0.393 1.00 82.31 280 TYR A CA 1
ATOM 2213 C C . TYR A 1 280 ? -7.146 1.521 -1.067 1.00 82.31 280 TYR A C 1
ATOM 2215 O O . TYR A 1 280 ? -7.675 2.618 -1.233 1.00 82.31 280 TYR A O 1
ATOM 2223 N N . VAL A 1 281 ? -7.748 0.377 -1.381 1.00 84.88 281 VAL A N 1
ATOM 2224 C CA . VAL A 1 281 ? -9.116 0.263 -1.912 1.00 84.88 281 VAL A CA 1
ATOM 2225 C C . VAL A 1 281 ? -9.922 -0.732 -1.087 1.00 84.88 281 VAL A C 1
ATOM 2227 O O . VAL A 1 281 ? -9.354 -1.628 -0.462 1.00 84.88 281 VAL A O 1
ATOM 2230 N N . ALA A 1 282 ? -11.245 -0.588 -1.068 1.00 88.25 282 ALA A N 1
ATOM 2231 C CA . ALA A 1 282 ? -12.111 -1.589 -0.455 1.00 88.25 282 ALA A CA 1
ATOM 2232 C C . ALA A 1 282 ? -12.251 -2.803 -1.379 1.00 88.25 282 ALA A C 1
ATOM 2234 O O . ALA A 1 282 ? -12.363 -2.649 -2.601 1.00 88.25 282 ALA A O 1
ATOM 2235 N N . LEU A 1 283 ? -12.263 -3.996 -0.787 1.00 88.75 283 LEU A N 1
ATOM 2236 C CA . LEU A 1 283 ? -12.599 -5.239 -1.471 1.00 88.75 283 LEU A CA 1
ATOM 2237 C C . LEU A 1 283 ? -13.835 -5.827 -0.800 1.00 88.75 283 LEU A C 1
ATOM 2239 O O . LEU A 1 283 ? -13.888 -5.921 0.422 1.00 88.75 283 LEU A O 1
ATOM 2243 N N . GLN A 1 284 ? -14.818 -6.205 -1.605 1.00 88.31 284 GLN A N 1
ATOM 2244 C CA . GLN A 1 284 ? -16.052 -6.825 -1.130 1.00 88.31 284 GLN A CA 1
ATOM 2245 C C . GLN A 1 284 ? -16.209 -8.202 -1.748 1.00 88.31 284 GLN A C 1
ATOM 2247 O O . GLN A 1 284 ? -15.695 -8.450 -2.843 1.00 88.31 284 GLN A O 1
ATOM 2252 N N . ASN A 1 285 ? -16.927 -9.090 -1.065 1.00 85.25 285 ASN A N 1
ATOM 2253 C CA . ASN A 1 285 ? -17.267 -10.385 -1.643 1.00 85.25 285 ASN A CA 1
ATOM 2254 C C . ASN A 1 285 ? -18.102 -10.177 -2.907 1.00 85.25 285 ASN A C 1
ATOM 2256 O O . ASN A 1 285 ? -19.106 -9.463 -2.898 1.00 85.25 285 ASN A O 1
ATOM 2260 N N . SER A 1 286 ? -17.688 -10.817 -3.996 1.00 79.94 286 SER A N 1
ATOM 2261 C CA . SER A 1 286 ? -18.430 -10.775 -5.247 1.00 79.94 286 SER A CA 1
ATOM 2262 C C . SER A 1 286 ? -19.789 -11.430 -5.019 1.00 79.94 286 SER A C 1
ATOM 2264 O O . SER A 1 286 ? -19.885 -12.623 -4.712 1.00 79.94 286 SER A O 1
ATOM 2266 N N . THR A 1 287 ? -20.854 -10.636 -5.124 1.00 66.62 287 THR A N 1
ATOM 2267 C CA . THR A 1 287 ? -22.219 -11.156 -5.121 1.00 66.62 287 THR A CA 1
ATOM 2268 C C . THR A 1 287 ? -22.426 -11.858 -6.453 1.00 66.62 287 THR A C 1
ATOM 2270 O O . THR A 1 287 ? -22.666 -11.240 -7.485 1.00 66.62 287 THR A O 1
ATOM 2273 N N . THR A 1 288 ? -22.247 -13.175 -6.448 1.00 45.53 288 THR A N 1
ATOM 2274 C CA . THR A 1 288 ? -22.577 -14.010 -7.599 1.00 45.53 288 THR A CA 1
ATOM 2275 C C . THR A 1 288 ? -24.081 -13.903 -7.861 1.00 45.53 288 THR A C 1
ATOM 2277 O O . THR A 1 288 ? -24.887 -14.353 -7.051 1.00 45.53 288 THR A O 1
ATOM 2280 N N . ASN A 1 289 ? -24.446 -13.278 -8.981 1.00 35.41 289 ASN A N 1
ATOM 2281 C CA . ASN A 1 289 ? -25.676 -13.567 -9.717 1.00 35.41 289 ASN A CA 1
ATOM 2282 C C . ASN A 1 289 ? -25.284 -14.275 -11.010 1.00 35.41 289 ASN A C 1
ATOM 2284 O O . ASN A 1 289 ? -24.350 -13.772 -11.680 1.00 35.41 289 ASN A O 1
#

Foldseek 3Di:
DDWAADPDDRDIDDDDDDDDDDDPCCQVQAEFPHAPVSNVFDFQFDQPDPPDPHGPDTAGDAPVVRQVVLVVCCVPPPSSVRHHYDPCRLVSCCVPPVQVSLSNVVVVVVVDDDDDDDDDDDPDDDPHCVLVQVLLVVVQKHFDAFDCPDLQQQVLSLVQVQCVQLVNDNDHSVRLLVLLLVLLVPPDCLVVLLVVQDWDDDPDDPVPTQDSNNSSVVVSVCSVVRHHDDPSSVLSSQQSSQEWEWEQEDVCSVDTDIHHHPPDRHPHYGYWYDGPVRGITHMHRNPDD

Solvent-accessible surface area (backbone atoms only — not comparable to full-atom values): 17386 Å² total; per-residue (Å²): 118,43,83,40,78,44,98,66,85,87,48,70,43,78,50,65,91,79,82,88,72,90,71,84,52,61,76,73,64,45,42,41,68,60,53,70,95,75,43,70,82,64,63,52,59,44,46,91,44,89,90,49,92,64,63,73,46,69,44,60,68,52,63,71,59,54,61,48,50,58,57,52,37,38,77,75,33,85,90,39,61,84,43,42,71,59,85,61,47,67,60,52,32,44,70,76,39,36,39,59,44,46,44,26,51,58,61,60,62,73,76,62,77,88,81,81,83,84,75,91,82,77,98,62,83,66,95,73,52,60,47,51,44,53,54,30,47,77,68,49,25,39,77,44,88,57,85,83,78,55,99,40,42,43,52,38,35,14,50,22,53,15,30,41,72,63,69,74,47,89,51,55,24,70,54,53,48,53,50,46,49,51,58,51,68,44,92,77,44,50,74,67,54,25,75,77,52,80,71,82,75,81,86,64,57,92,89,67,71,70,49,54,68,58,51,34,52,52,51,48,50,37,59,71,75,47,45,71,78,48,74,66,49,53,50,49,47,16,45,76,69,51,22,23,42,33,39,43,33,68,91,47,70,91,52,67,48,78,43,49,23,88,96,48,79,43,94,48,65,35,41,32,35,37,47,70,89,77,44,41,31,16,33,41,76,53,80,86,125